Protein AF-A0A6L2QAL1-F1 (afdb_monomer_lite)

Organism: Coptotermes formosanus (NCBI:txid36987)

Foldseek 3Di:
DDDPVNVVVVVVVVCVVVVVVVCVVVVVVVVVVVVVVVVVVVVVVPDDDPQDADPQAAQDDDDPVPDDDDDDPDDDDDDPDDFDDDVNHTPNRHDPVNVVLQEAEQEQDAAADQFFLLVLLCLLPVVDDSVLLLVLLVVLVNQVVLVPDPVRRRFGDDDPTDDDDSSNSSSSSSSSRVSSVHNHYHYHCPPPVVVVVPDD

Secondary structure (DSSP, 8-state):
---HHHHHHHHHHHHHHHHHHTTHHHHHHHHHHHHHHHHHHHHHHH---SS---TTPBPP---GGG------S------SS---EETTEETTSB-HHHHHHHEEEE-SSPPPPSSBHHHHHHTT-TTS-HHHHHHHHHHTT-HHHHHTSTTGGG-BBSTTSBPPPHHHHHHHHHHHHHHHT-SEEEESSTTTTTTTTS--

Sequence (200 aa):
NMTVGDLVMVNGLLFQLSVPLGFLGSVYREVRQALIDMQTMFTLMTMDTKIKNTFDAVPLSITPQTTTIIFRNVKFEYVAEGEILVGDQNINKVDLESLRRAIAIVPQDSVLFHDTILYNLHYGNLLKSEEDVYAAARMAELHDSIQQWPQGYQTPVGERGLKLSGGEKQRVAIARAILKGSPILVFDEATSSLDSITEH

Structure (mmCIF, N/CA/C/O backbone):
data_AF-A0A6L2QAL1-F1
#
_entry.id   AF-A0A6L2QAL1-F1
#
loop_
_atom_site.group_PDB
_atom_site.id
_atom_site.type_symbol
_atom_site.label_atom_id
_atom_site.label_alt_id
_atom_site.label_comp_id
_atom_site.label_asym_id
_atom_site.label_entity_id
_atom_site.label_seq_id
_atom_site.pdbx_PDB_ins_code
_atom_site.Cartn_x
_atom_site.Cartn_y
_atom_site.Cartn_z
_atom_site.occupancy
_atom_site.B_iso_or_equiv
_atom_site.auth_seq_id
_atom_site.auth_comp_id
_atom_site.auth_asym_id
_atom_site.auth_atom_id
_atom_site.pdbx_PDB_model_num
ATOM 1 N N . ASN A 1 1 ? 13.409 77.481 14.333 1.00 62.84 1 ASN A N 1
ATOM 2 C CA . ASN A 1 1 ? 12.611 77.088 15.511 1.00 62.84 1 ASN A CA 1
ATOM 3 C C . ASN A 1 1 ? 11.818 75.846 15.181 1.00 62.84 1 ASN A C 1
ATOM 5 O O . ASN A 1 1 ? 10.915 75.941 14.364 1.00 62.84 1 ASN A O 1
ATOM 9 N N . MET A 1 2 ? 12.185 74.702 15.762 1.00 76.56 2 MET A N 1
ATOM 10 C CA . MET A 1 2 ? 11.331 73.511 15.745 1.00 76.56 2 MET A CA 1
ATOM 11 C C . MET A 1 2 ? 10.148 73.740 16.681 1.00 76.56 2 MET A C 1
ATOM 13 O O . MET A 1 2 ? 10.320 74.296 17.769 1.00 76.56 2 MET A O 1
ATOM 17 N N . THR A 1 3 ? 8.958 73.330 16.257 1.00 87.94 3 THR A N 1
ATOM 18 C CA . THR A 1 3 ? 7.778 73.332 17.117 1.00 87.94 3 THR A CA 1
ATOM 19 C C . THR A 1 3 ? 7.767 72.082 17.995 1.00 87.94 3 THR A C 1
ATOM 21 O O . THR A 1 3 ? 8.405 71.072 17.697 1.00 87.94 3 THR A O 1
ATOM 24 N N . VAL A 1 4 ? 7.008 72.125 19.090 1.00 81.44 4 VAL A N 1
ATOM 25 C CA . VAL A 1 4 ? 6.777 70.941 19.936 1.00 81.44 4 VAL A CA 1
ATOM 26 C C . VAL A 1 4 ? 6.122 69.809 19.123 1.00 81.44 4 VAL A C 1
ATOM 28 O O . VAL A 1 4 ? 6.415 68.640 19.360 1.00 81.44 4 VAL A O 1
ATOM 31 N N . GLY A 1 5 ? 5.311 70.149 18.112 1.00 85.75 5 GLY A N 1
ATOM 32 C CA . GLY A 1 5 ? 4.723 69.188 17.175 1.00 85.75 5 GLY A CA 1
ATOM 33 C C . GLY A 1 5 ? 5.760 68.465 16.311 1.00 85.75 5 GLY A C 1
ATOM 34 O O . GLY A 1 5 ? 5.659 67.252 16.142 1.00 85.75 5 GLY A O 1
ATOM 35 N N . ASP A 1 6 ? 6.801 69.166 15.849 1.00 86.50 6 ASP A N 1
ATOM 36 C CA . ASP A 1 6 ? 7.881 68.566 15.048 1.00 86.50 6 ASP A CA 1
ATOM 37 C C . ASP A 1 6 ? 8.687 67.544 15.862 1.00 86.50 6 ASP A C 1
ATOM 39 O O . ASP A 1 6 ? 9.042 66.481 15.358 1.00 86.50 6 ASP A O 1
ATOM 43 N N . LEU A 1 7 ? 8.937 67.825 17.147 1.00 85.31 7 LEU A N 1
ATOM 44 C CA . LEU A 1 7 ? 9.649 66.906 18.040 1.00 85.31 7 LEU A CA 1
ATOM 45 C C . LEU A 1 7 ? 8.839 65.626 18.307 1.00 85.31 7 LEU A C 1
ATOM 47 O O . LEU A 1 7 ? 9.384 64.522 18.267 1.00 85.31 7 LEU A O 1
ATOM 51 N N . VAL A 1 8 ? 7.531 65.768 18.550 1.00 85.25 8 VAL A N 1
ATOM 52 C CA . VAL A 1 8 ? 6.621 64.629 18.755 1.00 85.25 8 VAL A CA 1
ATOM 53 C C . VAL A 1 8 ? 6.504 63.792 17.479 1.00 85.25 8 VAL A C 1
ATOM 55 O O . VAL A 1 8 ? 6.550 62.564 17.556 1.00 85.25 8 VAL A O 1
ATOM 58 N N . MET A 1 9 ? 6.431 64.432 16.306 1.00 89.69 9 MET A N 1
ATOM 59 C CA . MET A 1 9 ? 6.407 63.745 15.012 1.00 89.69 9 MET A CA 1
ATOM 60 C C . MET A 1 9 ? 7.695 62.947 14.767 1.00 89.69 9 MET A C 1
ATOM 62 O O . MET A 1 9 ? 7.623 61.772 14.415 1.00 89.69 9 MET A O 1
ATOM 66 N N . VAL A 1 10 ? 8.871 63.544 14.995 1.00 88.44 10 VAL A N 1
ATOM 67 C CA . VAL A 1 10 ? 10.166 62.861 14.821 1.00 88.44 10 VAL A CA 1
ATOM 68 C C . VAL A 1 10 ? 10.294 61.666 15.765 1.00 88.44 10 VAL A C 1
ATOM 70 O O . VAL A 1 10 ? 10.702 60.591 15.333 1.00 88.44 10 VAL A O 1
ATOM 73 N N . ASN A 1 11 ? 9.897 61.811 17.032 1.00 84.81 11 ASN A N 1
ATOM 74 C CA . ASN A 1 11 ? 9.918 60.700 17.982 1.00 84.81 11 ASN A CA 1
ATOM 75 C C . ASN A 1 11 ? 8.957 59.573 17.556 1.00 84.81 11 ASN A C 1
ATOM 77 O O . ASN A 1 11 ? 9.326 58.402 17.576 1.00 84.81 11 ASN A O 1
ATOM 81 N N . GLY A 1 12 ? 7.753 59.922 17.090 1.00 86.50 12 GLY A N 1
ATOM 82 C CA . GLY A 1 12 ? 6.794 58.963 16.539 1.00 86.50 12 GLY A CA 1
ATOM 83 C C . GLY A 1 12 ? 7.341 58.193 15.331 1.00 86.50 12 GLY A C 1
ATOM 84 O O . GLY A 1 12 ? 7.220 56.970 15.282 1.00 86.50 12 GLY A O 1
ATOM 85 N N . LEU A 1 13 ? 8.008 58.883 14.398 1.00 88.62 13 LEU A N 1
ATOM 86 C CA . LEU A 1 13 ? 8.659 58.263 13.237 1.00 88.62 13 LEU A CA 1
ATOM 87 C C . LEU A 1 13 ? 9.816 57.339 13.649 1.00 88.62 13 LEU A C 1
ATOM 89 O O . LEU A 1 13 ? 9.955 56.248 13.099 1.00 88.62 13 LEU A O 1
ATOM 93 N N . LEU A 1 14 ? 10.614 57.724 14.650 1.00 87.00 14 LEU A N 1
ATOM 94 C CA . LEU A 1 14 ? 11.679 56.871 15.189 1.00 87.00 14 LEU A CA 1
ATOM 95 C C . LEU A 1 14 ? 11.123 55.598 15.841 1.00 87.00 14 LEU A C 1
ATOM 97 O O . LEU A 1 14 ? 11.700 54.524 15.664 1.00 87.00 14 LEU A O 1
ATOM 101 N N . PHE A 1 15 ? 9.986 55.673 16.538 1.00 85.31 15 PHE A N 1
ATOM 102 C CA . PHE A 1 15 ? 9.309 54.482 17.062 1.00 85.31 15 PHE A CA 1
ATOM 103 C C . PHE A 1 15 ? 8.756 53.595 15.944 1.00 85.31 15 PHE A C 1
ATOM 105 O O . PHE A 1 15 ? 8.976 52.386 15.958 1.00 85.31 15 PHE A O 1
ATOM 112 N N . GLN A 1 16 ? 8.107 54.180 14.935 1.00 85.88 16 GLN A N 1
ATOM 113 C CA . GLN A 1 16 ? 7.596 53.434 13.781 1.00 85.88 16 GLN A CA 1
ATOM 114 C C . GLN A 1 16 ? 8.705 52.711 13.001 1.00 85.88 16 GLN A C 1
ATOM 116 O O . GLN A 1 16 ? 8.471 51.618 12.493 1.00 85.88 16 GLN A O 1
ATOM 121 N N . LEU A 1 17 ? 9.914 53.278 12.944 1.00 83.00 17 LEU A N 1
ATOM 122 C CA . LEU A 1 17 ? 11.071 52.647 12.302 1.00 83.00 17 LEU A CA 1
ATOM 123 C C . LEU A 1 17 ? 11.781 51.619 13.196 1.00 83.00 17 LEU A C 1
ATOM 125 O O . LEU A 1 17 ? 12.266 50.609 12.692 1.00 83.00 17 LEU A O 1
ATOM 129 N N . SER A 1 18 ? 11.852 51.845 14.509 1.00 84.44 18 SER A N 1
ATOM 130 C CA . SER A 1 18 ? 12.594 50.970 15.434 1.00 84.44 18 SER A CA 1
ATOM 131 C C . SER A 1 18 ? 11.820 49.728 15.875 1.00 84.44 18 SER A C 1
ATOM 133 O O . SER A 1 18 ? 12.432 48.681 16.089 1.00 84.44 18 SER A O 1
ATOM 135 N N . VAL A 1 19 ? 10.487 49.796 15.958 1.00 82.62 19 VAL A N 1
ATOM 136 C CA . VAL A 1 19 ? 9.648 48.656 16.368 1.00 82.62 19 VAL A CA 1
ATOM 137 C C . VAL A 1 19 ? 9.789 47.452 15.417 1.00 82.62 19 VAL A C 1
ATOM 139 O O . VAL A 1 19 ? 10.035 46.353 15.914 1.00 82.62 19 VAL A O 1
ATOM 142 N N . PRO A 1 20 ? 9.732 47.600 14.075 1.00 78.81 20 PRO A N 1
ATOM 143 C CA . PRO A 1 20 ? 9.942 46.479 13.152 1.00 78.81 20 PRO A CA 1
ATOM 144 C C . PRO A 1 20 ? 11.366 45.906 13.202 1.00 78.81 20 PRO A C 1
ATOM 146 O O . PRO A 1 20 ? 11.557 44.700 13.044 1.00 78.81 20 PRO A O 1
ATOM 149 N N . LEU A 1 21 ? 12.372 46.751 13.460 1.00 81.81 21 LEU A N 1
ATOM 150 C CA . LEU A 1 21 ? 13.777 46.336 13.535 1.00 81.81 21 LEU A CA 1
ATOM 151 C C . LEU A 1 21 ? 14.051 45.399 14.720 1.00 81.81 21 LEU A C 1
ATOM 153 O O . LEU A 1 21 ? 14.931 44.543 14.624 1.00 81.81 21 LEU A O 1
ATOM 157 N N . GLY A 1 22 ? 13.264 45.492 15.797 1.00 79.00 22 GLY A N 1
ATOM 158 C CA . GLY A 1 22 ? 13.348 44.576 16.940 1.00 79.00 22 GLY A CA 1
ATOM 159 C C . GLY A 1 22 ? 13.075 43.106 16.585 1.00 79.00 22 GLY A C 1
ATOM 160 O O . GLY A 1 22 ? 13.569 42.210 17.266 1.00 79.00 22 GLY A O 1
ATOM 161 N N . PHE A 1 23 ? 12.358 42.847 15.486 1.00 84.12 23 PHE A N 1
ATOM 162 C CA . PHE A 1 23 ? 12.031 41.501 15.001 1.00 84.12 23 PHE A CA 1
ATOM 163 C C . PHE A 1 23 ? 12.964 41.014 13.884 1.00 84.12 23 PHE A C 1
ATOM 165 O O . PHE A 1 23 ? 12.829 39.891 13.399 1.00 84.12 23 PHE A O 1
ATOM 172 N N . LEU A 1 24 ? 13.949 41.817 13.470 1.00 87.69 24 LEU A N 1
ATOM 173 C CA . LEU A 1 24 ? 14.813 41.476 12.338 1.00 87.69 24 LEU A CA 1
ATOM 174 C C . LEU A 1 24 ? 15.615 40.186 12.582 1.00 87.69 24 LEU A C 1
ATOM 176 O O . LEU A 1 24 ? 15.832 39.406 11.658 1.00 87.69 24 LEU A O 1
ATOM 180 N N . GLY A 1 25 ? 16.000 39.916 13.834 1.00 86.31 25 GLY A N 1
ATOM 181 C CA . GLY A 1 25 ? 16.694 38.680 14.207 1.00 86.31 25 GLY A CA 1
ATOM 182 C C . GLY A 1 25 ? 15.835 37.420 14.042 1.00 86.31 25 GLY A C 1
ATOM 183 O O . GLY A 1 25 ? 16.336 36.396 13.572 1.00 86.31 25 GLY A O 1
ATOM 184 N N . SER A 1 26 ? 14.539 37.480 14.380 1.00 90.50 26 SER A N 1
ATOM 185 C CA . SER A 1 26 ? 13.621 36.356 14.153 1.00 90.50 26 SER A CA 1
ATOM 186 C C . SER A 1 26 ? 13.334 36.169 12.668 1.00 90.50 26 SER A C 1
ATOM 188 O O . SER A 1 26 ? 13.427 35.040 12.194 1.00 90.50 26 SER A O 1
ATOM 190 N N . VAL A 1 27 ? 13.104 37.265 11.932 1.00 89.62 27 VAL A N 1
ATOM 191 C CA . VAL A 1 27 ? 12.884 37.236 10.476 1.00 89.62 27 VAL A CA 1
ATOM 192 C C . VAL A 1 27 ? 14.093 36.646 9.749 1.00 89.62 27 VAL A C 1
ATOM 194 O O . VAL A 1 27 ? 13.934 35.776 8.900 1.00 89.62 27 VAL A O 1
ATOM 197 N N . TYR A 1 28 ? 15.318 37.041 10.111 1.00 92.06 28 TYR A N 1
ATOM 198 C CA . TYR A 1 28 ? 16.533 36.480 9.515 1.00 92.06 28 TYR A CA 1
ATOM 199 C C . TYR A 1 28 ? 16.631 34.963 9.718 1.00 92.06 28 TYR A C 1
ATOM 201 O O . TYR A 1 28 ? 16.911 34.223 8.774 1.00 92.06 28 TYR A O 1
ATOM 209 N N . ARG A 1 29 ? 16.391 3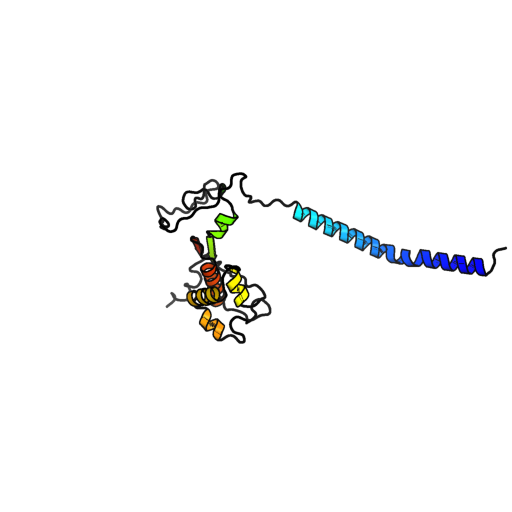4.486 10.946 1.00 92.38 29 ARG A N 1
ATOM 210 C CA . ARG A 1 29 ? 16.448 33.052 11.258 1.00 92.38 29 ARG A CA 1
ATOM 211 C C . ARG A 1 29 ? 15.365 32.270 10.519 1.00 92.38 29 ARG A C 1
ATOM 213 O O . ARG A 1 29 ? 15.655 31.188 10.023 1.00 92.38 29 ARG A O 1
ATOM 220 N N . GLU A 1 30 ? 14.157 32.815 10.440 1.00 94.44 30 GLU A N 1
ATOM 221 C CA . GLU A 1 30 ? 13.031 32.202 9.736 1.00 94.44 30 GLU A CA 1
ATOM 222 C C . GLU A 1 30 ? 13.294 32.103 8.230 1.00 94.44 30 GLU A C 1
ATOM 224 O O . GLU A 1 30 ? 13.192 31.018 7.664 1.00 94.44 30 GLU A O 1
ATOM 229 N N . VAL A 1 31 ? 13.753 33.187 7.596 1.00 94.25 31 VAL A N 1
ATOM 230 C CA . VAL A 1 31 ? 14.131 33.182 6.173 1.00 94.25 31 VAL A CA 1
ATOM 231 C C . VAL A 1 31 ? 15.274 32.202 5.914 1.00 94.25 31 VAL A C 1
ATOM 233 O O . VAL A 1 31 ? 15.224 31.430 4.959 1.00 94.25 31 VAL A O 1
ATOM 236 N N . ARG A 1 32 ? 16.297 32.181 6.778 1.00 95.81 32 ARG A N 1
ATOM 237 C CA . ARG A 1 32 ? 17.406 31.227 6.655 1.00 95.81 32 ARG A CA 1
ATOM 238 C C . ARG A 1 32 ? 16.922 29.779 6.753 1.00 95.81 32 ARG A C 1
ATOM 240 O O . ARG A 1 32 ? 17.379 28.956 5.966 1.00 95.81 32 ARG A O 1
ATOM 247 N N . GLN A 1 33 ? 16.021 29.469 7.686 1.00 94.88 33 GLN A N 1
ATOM 248 C CA . GLN A 1 33 ? 15.457 28.125 7.827 1.00 94.88 33 GLN A CA 1
ATOM 249 C C . GLN A 1 33 ? 14.618 27.745 6.603 1.00 94.88 33 GLN A C 1
ATOM 251 O O . GLN A 1 33 ? 14.842 26.685 6.030 1.00 94.88 33 GLN A O 1
ATOM 256 N N . ALA A 1 34 ? 13.752 28.644 6.130 1.00 94.75 34 ALA A N 1
ATOM 257 C CA . ALA A 1 34 ? 12.932 28.410 4.945 1.00 94.75 34 ALA A CA 1
ATOM 258 C C . ALA A 1 34 ? 13.783 28.102 3.700 1.00 94.75 34 ALA A C 1
ATOM 260 O O . ALA A 1 34 ? 13.441 27.221 2.914 1.00 94.75 34 ALA A O 1
ATOM 261 N N . LEU A 1 35 ? 14.923 28.784 3.535 1.00 95.25 35 LEU A N 1
ATOM 262 C CA . LEU A 1 35 ? 15.859 28.502 2.443 1.00 95.25 35 LEU A CA 1
ATOM 263 C C . LEU A 1 35 ? 16.539 27.129 2.584 1.00 95.25 35 LEU A C 1
ATOM 265 O O . LEU A 1 35 ? 16.724 26.442 1.582 1.00 95.25 35 LEU A O 1
ATOM 269 N N . ILE A 1 36 ? 16.887 26.705 3.803 1.00 93.62 36 ILE A N 1
ATOM 270 C CA . ILE A 1 36 ? 17.468 25.373 4.065 1.00 93.62 36 ILE A CA 1
ATOM 271 C C . ILE A 1 36 ? 16.442 24.268 3.784 1.00 93.62 36 ILE A C 1
ATOM 273 O O . ILE A 1 36 ? 16.755 23.277 3.117 1.00 93.62 36 ILE A O 1
ATOM 277 N N . ASP A 1 37 ? 15.210 24.450 4.248 1.00 94.62 37 ASP A N 1
ATOM 278 C CA . ASP A 1 37 ? 14.123 23.496 4.032 1.00 94.62 37 ASP A CA 1
ATOM 279 C C . ASP A 1 37 ? 13.812 23.376 2.533 1.00 94.62 37 ASP A C 1
ATOM 281 O O . ASP A 1 37 ? 13.713 22.273 1.993 1.00 94.62 37 ASP A O 1
ATOM 285 N N . MET A 1 38 ? 13.769 24.508 1.821 1.00 94.94 38 MET A N 1
ATOM 286 C CA . MET A 1 38 ? 13.579 24.545 0.371 1.00 94.94 38 MET A CA 1
ATOM 287 C C . MET A 1 38 ? 14.715 23.841 -0.380 1.00 94.94 38 MET A C 1
ATOM 289 O O . MET A 1 38 ? 14.456 23.071 -1.303 1.00 94.94 38 MET A O 1
ATOM 293 N N . GLN A 1 39 ? 15.971 24.050 0.023 1.00 91.81 39 GLN A N 1
ATOM 294 C CA . GLN A 1 39 ? 17.113 23.356 -0.577 1.00 91.81 39 GLN A CA 1
ATOM 295 C C . GLN A 1 39 ? 17.019 21.837 -0.379 1.00 91.81 39 GLN A C 1
ATOM 297 O O . GLN A 1 39 ? 17.356 21.066 -1.282 1.00 91.81 39 GLN A O 1
ATOM 302 N N . THR A 1 40 ? 16.528 21.397 0.779 1.00 92.75 40 THR A N 1
ATOM 303 C CA . THR A 1 40 ? 16.278 19.978 1.058 1.00 92.75 40 THR A CA 1
ATOM 304 C C . THR A 1 40 ? 15.201 19.427 0.123 1.00 92.75 40 THR A C 1
ATOM 306 O O . THR A 1 40 ? 15.414 18.396 -0.512 1.00 92.75 40 THR A O 1
ATOM 309 N N . MET A 1 41 ? 14.095 20.154 -0.059 1.00 91.81 41 MET A N 1
ATOM 310 C CA . MET A 1 41 ? 13.037 19.779 -1.005 1.00 91.81 41 MET A CA 1
ATOM 311 C C . MET A 1 41 ? 13.544 19.703 -2.450 1.00 91.81 41 MET A C 1
ATOM 313 O O . MET A 1 41 ? 13.277 18.716 -3.134 1.00 91.81 41 MET A O 1
ATOM 317 N N . PHE A 1 42 ? 14.335 20.680 -2.906 1.00 92.81 42 PHE A N 1
ATOM 318 C CA . PHE A 1 42 ? 14.942 20.634 -4.241 1.00 92.81 42 PHE A CA 1
ATOM 319 C C . PHE A 1 42 ? 15.882 19.442 -4.412 1.00 92.81 42 PHE A C 1
ATOM 321 O O . PHE A 1 42 ? 15.909 18.842 -5.480 1.00 92.81 42 PHE A O 1
ATOM 328 N N . THR A 1 43 ? 16.611 19.064 -3.362 1.00 90.94 43 THR A N 1
ATOM 329 C CA . THR A 1 43 ? 17.489 17.887 -3.392 1.00 90.94 43 THR A CA 1
ATOM 330 C C . THR A 1 43 ? 16.683 16.597 -3.552 1.00 90.94 43 THR A C 1
ATOM 332 O O . THR A 1 43 ? 17.060 15.731 -4.332 1.00 90.94 43 THR A O 1
ATOM 335 N N . LEU A 1 44 ? 15.543 16.474 -2.866 1.00 89.62 44 LEU A N 1
ATOM 336 C CA . LEU A 1 44 ? 14.650 15.321 -3.022 1.00 89.62 44 LEU A CA 1
ATOM 337 C C . LEU A 1 44 ? 14.011 15.266 -4.416 1.00 89.62 44 LEU A C 1
ATOM 339 O O . LEU A 1 44 ? 13.848 14.182 -4.966 1.00 89.62 44 LEU A O 1
ATOM 343 N N . MET A 1 45 ? 13.686 16.417 -5.011 1.00 86.88 45 MET A N 1
ATOM 344 C CA . MET A 1 45 ? 13.139 16.484 -6.372 1.00 86.88 45 MET A CA 1
ATOM 345 C C . MET A 1 45 ? 14.156 16.112 -7.459 1.00 86.88 45 MET A C 1
ATOM 347 O O . MET A 1 45 ? 13.750 15.674 -8.533 1.00 86.88 45 MET A O 1
ATOM 351 N N . THR A 1 46 ? 15.456 16.291 -7.209 1.00 88.56 46 THR A N 1
ATOM 352 C CA . THR A 1 46 ? 16.527 15.928 -8.153 1.00 88.56 46 THR A CA 1
ATOM 353 C C . THR A 1 46 ? 17.097 14.531 -7.916 1.00 88.56 46 THR A C 1
ATOM 355 O O . THR A 1 46 ? 17.948 14.084 -8.685 1.00 88.56 46 THR A O 1
ATOM 358 N N . MET A 1 47 ? 16.636 13.816 -6.883 1.00 85.75 47 MET A N 1
ATOM 359 C CA . MET A 1 47 ? 17.01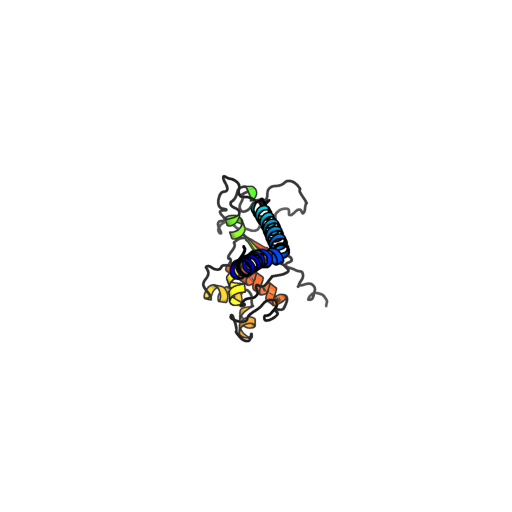8 12.424 -6.667 1.00 85.75 47 MET A CA 1
ATOM 360 C C . MET A 1 47 ? 16.431 11.530 -7.759 1.00 85.75 47 MET A C 1
ATOM 362 O O . MET A 1 47 ? 15.226 11.298 -7.835 1.00 85.75 47 MET A O 1
ATOM 366 N N . ASP A 1 48 ? 17.315 10.971 -8.578 1.00 79.69 48 ASP A N 1
ATOM 367 C CA . ASP A 1 48 ? 16.947 9.989 -9.584 1.00 79.69 48 ASP A CA 1
ATOM 368 C C . ASP A 1 48 ? 16.634 8.623 -8.959 1.00 79.69 48 ASP A C 1
ATOM 370 O O . ASP A 1 48 ? 17.382 8.097 -8.128 1.00 79.69 48 ASP A O 1
ATOM 374 N N . THR A 1 49 ? 15.551 7.988 -9.412 1.00 77.88 49 THR A N 1
ATOM 375 C CA . THR A 1 49 ? 15.261 6.601 -9.040 1.00 77.88 49 THR A CA 1
ATOM 376 C C . THR A 1 49 ? 16.278 5.664 -9.687 1.00 77.88 49 THR A C 1
ATOM 378 O O . THR A 1 49 ? 16.535 5.735 -10.889 1.00 77.88 49 THR A O 1
ATOM 381 N N . LYS A 1 50 ? 16.844 4.736 -8.904 1.00 78.75 50 LYS A N 1
ATOM 382 C CA . LYS A 1 50 ? 17.796 3.733 -9.419 1.00 78.75 50 LYS A CA 1
ATOM 383 C C . LYS A 1 50 ? 17.174 2.790 -10.456 1.00 78.75 50 LYS A C 1
ATOM 385 O O . LYS A 1 50 ? 17.879 2.303 -11.328 1.00 78.75 50 LYS A O 1
ATOM 390 N N . ILE A 1 51 ? 15.871 2.527 -10.348 1.00 80.69 51 ILE A N 1
ATOM 391 C CA . ILE A 1 51 ? 15.117 1.666 -11.265 1.00 80.69 51 ILE A CA 1
ATOM 392 C C . ILE A 1 51 ? 14.213 2.569 -12.104 1.00 80.69 51 ILE A C 1
ATOM 394 O O . ILE A 1 51 ? 13.423 3.339 -11.550 1.00 80.69 51 ILE A O 1
ATOM 398 N N . LYS A 1 52 ? 14.352 2.489 -13.428 1.00 81.62 52 LYS A N 1
ATOM 399 C CA . LYS A 1 52 ? 13.595 3.266 -14.416 1.00 81.62 52 LYS A CA 1
ATOM 400 C C . LYS A 1 52 ? 13.146 2.341 -15.542 1.00 81.62 52 LYS A C 1
ATOM 402 O O . LYS A 1 52 ? 13.833 1.367 -15.843 1.00 81.62 52 LYS A O 1
ATOM 407 N N . ASN A 1 53 ? 12.020 2.667 -16.168 1.00 82.75 53 ASN A N 1
ATOM 408 C CA . ASN A 1 53 ? 11.632 2.028 -17.420 1.00 82.75 53 ASN A CA 1
ATOM 409 C C . ASN A 1 53 ? 12.660 2.350 -18.509 1.00 82.75 53 ASN A C 1
ATOM 411 O O . ASN A 1 53 ? 13.202 3.457 -18.561 1.00 82.75 53 ASN A O 1
ATOM 415 N N . THR A 1 54 ? 12.900 1.391 -19.394 1.00 82.75 54 THR A N 1
ATOM 416 C CA . THR A 1 54 ? 13.601 1.648 -20.653 1.00 82.75 54 THR A CA 1
ATOM 417 C C . THR A 1 54 ? 12.674 2.395 -21.6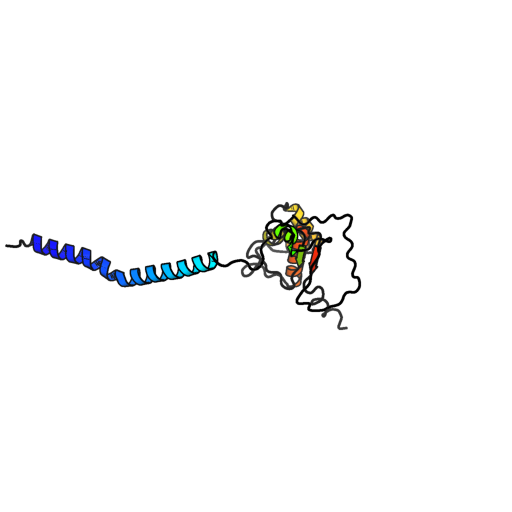20 1.00 82.75 54 THR A C 1
ATOM 419 O O . THR A 1 54 ? 11.453 2.346 -21.478 1.00 82.75 54 THR A O 1
ATOM 422 N N . PHE A 1 55 ? 13.238 3.132 -22.584 1.00 74.88 55 PHE A N 1
ATOM 423 C CA . PHE A 1 55 ? 12.454 3.951 -23.525 1.00 74.88 55 PHE A CA 1
ATOM 424 C C . PHE A 1 55 ? 11.455 3.117 -24.350 1.00 74.88 55 PHE A C 1
ATOM 426 O O . PHE A 1 55 ? 10.341 3.566 -24.594 1.00 74.88 55 PHE A O 1
ATOM 433 N N . ASP A 1 56 ? 11.827 1.877 -24.680 1.00 83.62 56 ASP A N 1
ATOM 434 C CA . ASP A 1 56 ? 11.015 0.926 -25.449 1.00 83.62 56 ASP A CA 1
ATOM 435 C C . ASP A 1 56 ? 10.338 -0.135 -24.559 1.00 83.62 56 ASP A C 1
ATOM 437 O O . ASP A 1 56 ? 10.100 -1.263 -24.996 1.00 83.62 56 ASP A O 1
ATOM 441 N N . ALA A 1 57 ? 10.075 0.183 -23.286 1.00 84.00 57 ALA A N 1
ATOM 442 C CA . ALA A 1 57 ? 9.485 -0.766 -22.348 1.00 84.00 57 ALA A CA 1
ATOM 443 C C . ALA A 1 57 ? 8.092 -1.226 -22.814 1.00 84.00 57 ALA A C 1
ATOM 445 O O . ALA A 1 57 ? 7.164 -0.428 -22.952 1.00 84.00 57 ALA A O 1
ATOM 446 N N . VAL A 1 58 ? 7.939 -2.534 -23.027 1.00 87.31 58 VAL A N 1
ATOM 447 C CA . VAL A 1 58 ? 6.674 -3.135 -23.474 1.00 87.31 58 VAL A CA 1
ATOM 448 C C . VAL A 1 58 ? 5.873 -3.621 -22.260 1.00 87.31 58 VAL A C 1
ATOM 450 O O . VAL A 1 58 ? 6.468 -4.153 -21.320 1.00 87.31 58 VAL A O 1
ATOM 453 N N . PRO A 1 59 ? 4.534 -3.478 -22.234 1.00 87.75 59 PRO A N 1
ATOM 454 C CA . PRO A 1 59 ? 3.721 -4.051 -21.167 1.00 87.75 59 PRO A CA 1
ATOM 455 C C . PRO A 1 59 ? 3.904 -5.568 -21.058 1.00 87.75 59 PRO A C 1
ATOM 457 O O . PRO A 1 59 ? 3.785 -6.297 -22.046 1.00 87.75 59 PRO A O 1
ATOM 460 N N . LEU A 1 60 ? 4.142 -6.045 -19.839 1.00 84.69 60 LEU A N 1
ATOM 461 C CA . LEU A 1 60 ? 4.269 -7.460 -19.533 1.00 84.69 60 LEU A CA 1
ATOM 462 C C . LEU A 1 60 ? 2.963 -8.184 -19.863 1.00 84.69 60 LEU A C 1
ATOM 464 O O . LEU A 1 60 ? 1.912 -7.913 -19.279 1.00 84.69 60 LEU A O 1
ATOM 468 N N . SER A 1 61 ? 3.048 -9.138 -20.784 1.00 81.25 61 SER A N 1
ATOM 469 C CA . SER A 1 61 ? 1.906 -9.950 -21.201 1.00 81.25 61 SER A CA 1
ATOM 470 C C . SER A 1 61 ? 2.023 -11.350 -20.607 1.00 81.25 61 SER A C 1
ATOM 472 O O . SER A 1 61 ? 2.902 -12.111 -21.001 1.00 81.25 61 SER A O 1
ATOM 474 N N . ILE A 1 62 ? 1.147 -11.693 -19.658 1.00 74.56 62 ILE A N 1
ATOM 475 C CA . ILE A 1 62 ? 1.046 -13.044 -19.083 1.00 74.56 62 ILE A CA 1
ATOM 476 C C . ILE A 1 62 ? -0.319 -13.610 -19.447 1.00 74.56 62 ILE A C 1
ATOM 478 O O . ILE A 1 62 ? -1.350 -13.012 -19.136 1.00 74.56 62 ILE A O 1
ATOM 482 N N . THR A 1 63 ? -0.335 -14.770 -20.098 1.00 66.81 63 THR A N 1
ATOM 483 C CA . THR A 1 63 ? -1.574 -15.457 -20.460 1.00 66.81 63 THR A CA 1
ATOM 484 C C . THR A 1 63 ? -1.821 -16.634 -19.504 1.00 66.81 63 THR A C 1
ATOM 486 O O . THR A 1 63 ? -0.933 -17.475 -19.354 1.00 66.81 63 THR A O 1
ATOM 489 N N . PRO A 1 64 ? -3.012 -16.760 -18.881 1.00 59.81 64 PRO A N 1
ATOM 490 C CA . PRO A 1 64 ? -3.307 -17.842 -17.932 1.00 59.81 64 PRO A CA 1
ATOM 491 C C . PRO A 1 64 ? -3.211 -19.256 -18.525 1.00 59.81 64 PRO A C 1
ATOM 493 O O . PRO A 1 64 ? -3.057 -20.222 -17.786 1.00 59.81 64 PRO A O 1
ATOM 496 N N . GLN A 1 65 ? -3.302 -19.402 -19.855 1.00 56.75 65 GLN A N 1
ATOM 497 C CA . GLN A 1 65 ? -3.314 -20.713 -20.515 1.00 56.75 65 GLN A CA 1
ATOM 498 C C . GLN A 1 65 ? -1.940 -21.408 -20.575 1.00 56.75 65 GLN A C 1
ATOM 500 O O . GLN A 1 65 ? -1.882 -22.584 -20.922 1.00 56.75 65 GLN A O 1
ATOM 505 N N . THR A 1 66 ? -0.844 -20.726 -20.224 1.00 50.34 66 THR A N 1
ATOM 506 C CA . THR A 1 66 ? 0.523 -21.286 -20.270 1.00 50.34 66 THR A CA 1
ATOM 507 C C . THR A 1 66 ? 1.259 -21.236 -18.929 1.00 50.34 66 THR A C 1
ATOM 509 O O . THR A 1 66 ? 2.425 -21.622 -18.849 1.00 50.34 66 THR A O 1
ATOM 512 N N . THR A 1 67 ? 0.610 -20.793 -17.847 1.00 50.97 67 THR A N 1
ATOM 513 C CA . THR A 1 67 ? 1.277 -20.585 -16.553 1.00 50.97 67 THR A CA 1
ATOM 514 C C . THR A 1 67 ? 1.423 -21.903 -15.785 1.00 50.97 67 THR A C 1
ATOM 516 O O . THR A 1 67 ? 0.606 -22.248 -14.940 1.00 50.97 67 THR A O 1
ATOM 519 N N . THR A 1 68 ? 2.475 -22.667 -16.087 1.00 53.09 68 THR A N 1
ATOM 520 C CA . THR A 1 68 ? 2.901 -23.807 -15.259 1.00 53.09 68 THR A CA 1
ATOM 521 C C . THR A 1 68 ? 4.118 -23.387 -14.440 1.00 53.09 68 THR A C 1
ATOM 523 O O . THR A 1 68 ? 5.137 -23.002 -15.008 1.00 53.09 68 THR A O 1
ATOM 526 N N . ILE A 1 69 ? 4.040 -23.473 -13.110 1.00 52.16 69 ILE A N 1
ATOM 527 C CA . ILE A 1 69 ? 5.214 -23.298 -12.245 1.00 52.16 69 ILE A CA 1
ATOM 528 C C . ILE A 1 69 ? 6.001 -24.611 -12.289 1.00 52.16 69 ILE A C 1
ATOM 530 O O . ILE A 1 69 ? 5.565 -25.617 -11.735 1.00 52.16 69 ILE A O 1
ATOM 534 N N . ILE A 1 70 ? 7.141 -24.625 -12.985 1.00 56.78 70 ILE A N 1
ATOM 535 C CA . ILE A 1 70 ? 8.021 -25.796 -13.062 1.00 56.78 70 ILE A CA 1
ATOM 536 C C . ILE A 1 70 ? 9.385 -25.428 -12.486 1.00 56.78 70 ILE A C 1
ATOM 538 O O . ILE A 1 70 ? 10.137 -24.658 -13.078 1.00 56.78 70 ILE A O 1
ATOM 542 N N . PHE A 1 71 ? 9.740 -26.043 -11.363 1.00 56.97 71 PHE A N 1
ATOM 543 C CA . PHE A 1 71 ? 11.086 -25.971 -10.811 1.00 56.97 71 PHE A CA 1
ATOM 544 C C . PHE A 1 71 ? 11.973 -27.008 -11.514 1.00 56.97 71 PHE A C 1
ATOM 546 O O . PHE A 1 71 ? 11.899 -28.200 -11.223 1.00 56.97 71 PHE A O 1
ATOM 553 N N . ARG A 1 72 ? 12.804 -26.579 -12.473 1.00 45.34 72 ARG A N 1
ATOM 554 C CA . ARG A 1 72 ? 13.841 -27.426 -13.094 1.00 45.34 72 ARG A CA 1
ATOM 555 C C . ARG A 1 72 ? 15.212 -26.953 -12.642 1.00 45.34 72 ARG A C 1
ATOM 557 O O . ARG A 1 72 ? 15.551 -25.798 -12.861 1.00 45.34 72 ARG A O 1
ATOM 564 N N . ASN A 1 73 ? 16.003 -27.858 -12.067 1.00 42.12 73 ASN A N 1
ATOM 565 C CA . ASN A 1 73 ? 17.395 -27.613 -11.675 1.00 42.12 73 ASN A CA 1
ATOM 566 C C . ASN A 1 73 ? 17.580 -26.334 -10.842 1.00 42.12 73 ASN A C 1
ATOM 568 O O . ASN A 1 73 ? 18.453 -25.523 -11.145 1.00 42.12 73 ASN A O 1
ATOM 572 N N . VAL A 1 74 ? 16.760 -26.156 -9.800 1.00 55.31 74 VAL A N 1
ATOM 573 C CA . VAL A 1 74 ? 16.898 -25.027 -8.873 1.00 55.31 74 VAL A CA 1
ATOM 574 C C . VAL A 1 74 ? 18.271 -25.109 -8.215 1.00 55.31 74 VAL A C 1
ATOM 576 O O . VAL A 1 74 ? 18.558 -26.025 -7.446 1.00 55.31 74 VAL A O 1
ATOM 579 N N . LYS A 1 75 ? 19.130 -24.157 -8.569 1.00 53.06 75 LYS A N 1
ATOM 580 C CA . LYS A 1 75 ? 20.439 -23.939 -7.968 1.00 53.06 75 LYS A CA 1
ATOM 581 C C . LYS A 1 75 ? 20.414 -22.557 -7.339 1.00 53.06 75 LYS A C 1
ATOM 583 O O . LYS A 1 75 ? 19.986 -21.601 -7.977 1.00 53.06 75 LYS A O 1
ATOM 588 N N . PHE A 1 76 ? 20.856 -22.470 -6.094 1.00 47.78 76 PHE A N 1
ATOM 589 C CA . PHE A 1 76 ? 21.009 -21.199 -5.403 1.00 47.78 76 PHE A CA 1
ATOM 590 C C . PHE A 1 76 ? 22.440 -20.719 -5.617 1.00 47.78 76 PHE A C 1
ATOM 592 O O . PHE A 1 76 ? 23.382 -21.328 -5.115 1.00 47.78 76 PHE A O 1
ATOM 599 N N . GLU A 1 77 ? 22.598 -19.654 -6.394 1.00 55.69 77 GLU A N 1
ATOM 600 C CA . GLU A 1 77 ? 23.879 -19.001 -6.634 1.00 55.69 77 GLU A CA 1
ATOM 601 C C . GLU A 1 77 ? 23.658 -17.487 -6.659 1.00 55.69 77 GLU A C 1
ATOM 603 O O . GLU A 1 77 ? 22.705 -16.996 -7.263 1.00 55.69 77 GLU A O 1
ATOM 608 N N . TYR A 1 78 ? 24.525 -16.743 -5.977 1.00 50.50 78 TYR A N 1
ATOM 609 C CA . TYR A 1 78 ? 24.512 -15.284 -6.011 1.00 50.50 78 TYR A CA 1
ATOM 610 C C . TYR A 1 78 ? 25.292 -14.822 -7.239 1.00 50.50 78 TYR A C 1
ATOM 612 O O . TYR A 1 78 ? 26.499 -14.594 -7.170 1.00 50.50 78 TYR A O 1
ATOM 620 N N . VAL A 1 79 ? 24.611 -14.721 -8.377 1.00 56.50 79 VAL A N 1
ATOM 621 C CA . VAL A 1 79 ? 25.222 -14.235 -9.618 1.00 56.50 79 VAL A CA 1
ATOM 622 C C . VAL A 1 79 ? 25.094 -12.711 -9.673 1.00 56.50 79 VAL A C 1
ATOM 624 O O . VAL A 1 79 ? 23.992 -12.174 -9.587 1.00 56.50 79 VAL A O 1
ATOM 627 N N . ALA A 1 80 ? 26.222 -12.004 -9.796 1.00 59.88 80 ALA A N 1
ATOM 628 C CA . ALA A 1 80 ? 26.243 -10.543 -9.955 1.00 59.88 80 ALA A CA 1
ATOM 629 C C . ALA A 1 80 ? 25.699 -10.091 -11.325 1.00 59.88 80 ALA A C 1
ATOM 631 O O . ALA A 1 80 ? 25.272 -8.949 -11.484 1.00 59.88 80 ALA A O 1
ATOM 632 N N . GLU A 1 81 ? 25.703 -11.003 -12.298 1.00 67.94 81 GLU A N 1
ATOM 633 C CA . GLU A 1 81 ? 25.233 -10.811 -13.664 1.00 67.94 81 GLU A CA 1
ATOM 634 C C . GLU A 1 81 ? 24.247 -11.926 -14.017 1.00 67.94 81 GLU A C 1
ATOM 636 O O . GLU A 1 81 ? 24.465 -13.094 -13.696 1.00 67.94 81 GLU A O 1
ATOM 641 N N . GLY A 1 82 ? 23.147 -11.573 -14.672 1.00 71.56 82 GLY A N 1
ATOM 642 C CA . GLY A 1 82 ? 22.109 -12.522 -15.047 1.00 71.56 82 GLY A CA 1
ATOM 643 C C . GLY A 1 82 ? 20.843 -11.814 -15.504 1.00 71.56 82 GLY A C 1
ATOM 644 O O . GLY A 1 82 ? 20.646 -10.624 -15.251 1.00 71.56 82 GLY A O 1
ATOM 645 N 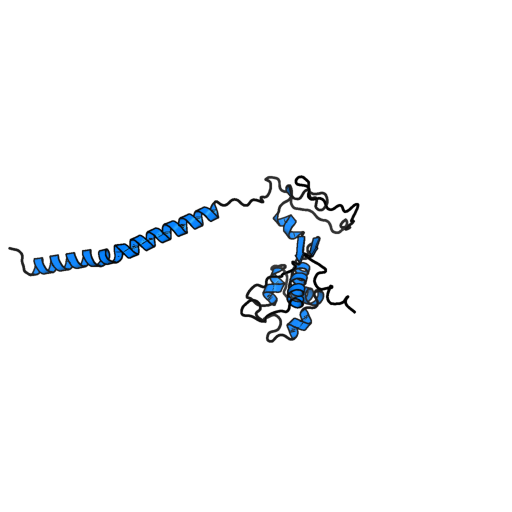N . GLU A 1 83 ? 19.977 -12.552 -16.188 1.00 77.25 83 GLU A N 1
ATOM 646 C CA . GLU A 1 83 ? 18.680 -12.050 -16.626 1.00 77.25 83 GLU A CA 1
ATOM 647 C C . GLU A 1 83 ? 17.564 -12.784 -15.885 1.00 77.25 83 GLU A C 1
ATOM 649 O O . GLU A 1 83 ? 17.570 -14.010 -15.781 1.00 77.25 83 GLU A O 1
ATOM 654 N N . ILE A 1 84 ? 16.593 -12.025 -15.379 1.00 80.94 84 ILE A N 1
ATOM 655 C CA . ILE A 1 84 ? 15.365 -12.572 -14.803 1.00 80.94 84 ILE A CA 1
ATOM 656 C C . ILE A 1 84 ? 14.278 -12.465 -15.871 1.00 80.94 84 ILE A C 1
ATOM 658 O O . ILE A 1 84 ? 14.023 -11.384 -16.410 1.00 80.94 84 ILE A O 1
ATOM 662 N N . LEU A 1 85 ? 13.645 -13.597 -16.169 1.00 82.19 85 LEU A N 1
ATOM 663 C CA . LEU A 1 85 ? 12.579 -13.714 -17.156 1.00 82.19 85 LEU A CA 1
ATOM 664 C C . LEU A 1 85 ? 11.248 -13.984 -16.448 1.00 82.19 85 LEU A C 1
ATOM 666 O O . LEU A 1 85 ? 11.168 -14.845 -15.572 1.00 82.19 85 LEU A O 1
ATOM 670 N N . VAL A 1 86 ? 10.192 -13.287 -16.860 1.00 81.81 86 VAL A N 1
ATOM 671 C CA . VAL A 1 86 ? 8.806 -13.562 -16.464 1.00 81.81 86 VAL A CA 1
ATOM 672 C C . VAL A 1 86 ? 8.007 -13.847 -17.729 1.00 81.81 86 VAL A C 1
ATOM 674 O O . VAL A 1 86 ? 7.842 -12.962 -18.561 1.00 81.81 86 VAL A O 1
ATOM 677 N N . GLY A 1 87 ? 7.539 -15.088 -17.904 1.00 79.00 87 GLY A N 1
ATOM 678 C CA . GLY A 1 87 ? 6.861 -15.500 -19.142 1.00 79.00 87 GLY A CA 1
ATOM 679 C C . GLY A 1 87 ? 7.719 -15.238 -20.385 1.00 79.00 87 GLY A C 1
ATOM 680 O O . GLY A 1 87 ? 7.263 -14.565 -21.306 1.00 79.00 87 GLY A O 1
ATOM 681 N N . ASP A 1 88 ? 8.984 -15.673 -20.337 1.00 83.19 88 ASP A N 1
ATOM 682 C CA . ASP A 1 88 ? 10.023 -15.478 -21.364 1.00 83.19 88 ASP A CA 1
ATOM 683 C C . ASP A 1 88 ? 10.370 -14.012 -21.701 1.00 83.19 88 ASP A C 1
ATOM 685 O O . ASP A 1 88 ? 11.140 -13.743 -22.622 1.00 83.19 88 ASP A O 1
ATOM 689 N N . GLN A 1 89 ? 9.862 -13.047 -20.929 1.00 84.62 89 GLN A N 1
ATOM 690 C CA . GLN A 1 89 ? 10.156 -11.622 -21.089 1.00 84.62 89 GLN A CA 1
ATOM 691 C C . GLN A 1 89 ? 11.139 -11.154 -20.014 1.00 84.62 89 GLN A C 1
ATOM 693 O O . GLN A 1 89 ? 10.914 -11.349 -18.820 1.00 84.62 89 GLN A O 1
ATOM 698 N N . ASN A 1 90 ? 12.231 -10.509 -20.427 1.00 84.44 90 ASN A N 1
ATOM 699 C CA . ASN A 1 90 ? 13.233 -9.962 -19.510 1.00 84.44 90 ASN A CA 1
ATOM 700 C C . ASN A 1 90 ? 12.672 -8.761 -18.737 1.00 84.44 90 ASN A C 1
ATOM 702 O O . ASN A 1 90 ? 12.233 -7.782 -19.345 1.00 84.44 90 ASN A O 1
ATOM 706 N N . ILE A 1 91 ? 12.742 -8.814 -17.402 1.00 84.88 91 ILE A N 1
ATOM 707 C CA . ILE A 1 91 ? 12.162 -7.788 -16.522 1.00 84.88 91 ILE A CA 1
ATOM 708 C C . ILE A 1 91 ? 12.762 -6.387 -16.720 1.00 84.88 91 ILE A C 1
ATOM 710 O O . ILE A 1 91 ? 12.103 -5.397 -16.424 1.00 84.88 91 ILE A O 1
ATOM 714 N N . ASN A 1 92 ? 13.985 -6.284 -17.249 1.00 84.12 92 ASN A N 1
ATOM 715 C CA . ASN A 1 92 ? 14.646 -5.005 -17.528 1.00 84.12 92 ASN A CA 1
ATOM 716 C C . ASN A 1 92 ? 14.129 -4.333 -18.817 1.00 84.12 92 ASN A C 1
ATOM 718 O O . ASN A 1 92 ? 14.454 -3.177 -19.089 1.00 84.12 92 ASN A O 1
ATOM 722 N N . LYS A 1 93 ? 13.352 -5.055 -19.635 1.00 86.50 93 LYS A N 1
ATOM 723 C CA . LYS A 1 93 ? 12.806 -4.589 -20.924 1.00 86.50 93 LYS A CA 1
ATOM 724 C C . LYS A 1 93 ? 11.286 -4.406 -20.912 1.00 86.50 93 LYS A C 1
ATOM 726 O O . LYS A 1 93 ? 10.721 -3.995 -21.921 1.00 86.50 93 LYS A O 1
ATOM 731 N N . VAL A 1 94 ? 10.625 -4.723 -19.801 1.00 88.88 94 VAL A N 1
ATOM 732 C CA . VAL A 1 94 ? 9.173 -4.562 -19.654 1.00 88.88 94 VAL A CA 1
ATOM 733 C C . VAL A 1 94 ? 8.839 -3.336 -18.820 1.00 88.88 94 VAL A C 1
ATOM 735 O O . VAL A 1 94 ? 9.652 -2.861 -18.027 1.00 88.88 94 VAL A O 1
ATOM 738 N N . ASP A 1 95 ? 7.621 -2.835 -18.988 1.00 91.25 95 ASP A N 1
ATOM 739 C CA . ASP A 1 95 ? 7.107 -1.742 -18.174 1.00 91.25 95 ASP A CA 1
ATOM 740 C C . ASP A 1 95 ? 6.964 -2.165 -16.700 1.00 91.25 95 ASP A C 1
ATOM 742 O O . ASP A 1 95 ? 6.309 -3.158 -16.364 1.00 91.25 95 ASP A O 1
ATOM 746 N N . LEU A 1 96 ? 7.557 -1.381 -15.802 1.00 87.81 96 LEU A N 1
ATOM 747 C CA . LEU A 1 96 ? 7.622 -1.669 -14.374 1.00 87.81 96 LEU A CA 1
ATOM 748 C C . LEU A 1 96 ? 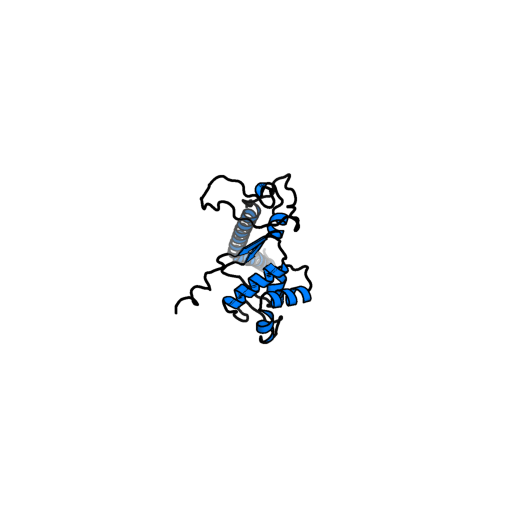6.243 -1.697 -13.706 1.00 87.81 96 LEU A C 1
ATOM 750 O O . LEU A 1 96 ? 6.046 -2.440 -12.742 1.00 87.81 96 LEU A O 1
ATOM 754 N N . GLU A 1 97 ? 5.283 -0.906 -14.190 1.00 90.75 97 GLU A N 1
ATOM 755 C CA . GLU A 1 97 ? 3.925 -0.914 -13.651 1.00 90.75 97 GLU A CA 1
ATOM 756 C C . GLU A 1 97 ? 3.220 -2.234 -13.980 1.00 90.75 97 GLU A C 1
ATOM 758 O O . GLU A 1 97 ? 2.677 -2.888 -13.085 1.00 90.75 97 GLU A O 1
ATOM 763 N N . SER A 1 98 ? 3.295 -2.672 -15.238 1.00 90.31 98 SER A N 1
ATOM 764 C CA . SER A 1 98 ? 2.748 -3.954 -15.688 1.00 90.31 98 SER A CA 1
ATOM 765 C C . SER A 1 98 ? 3.384 -5.146 -14.959 1.00 90.31 98 SER A C 1
ATOM 767 O O . SER A 1 98 ? 2.668 -6.042 -14.504 1.00 90.31 98 SER A O 1
ATOM 769 N N . LEU A 1 99 ? 4.703 -5.109 -14.733 1.00 89.19 99 LEU A N 1
ATOM 770 C CA . LEU A 1 99 ? 5.425 -6.115 -13.956 1.00 89.19 99 LEU A CA 1
ATOM 771 C C . LEU A 1 99 ? 4.946 -6.162 -12.500 1.00 89.19 99 LEU A C 1
ATOM 773 O O . LEU A 1 99 ? 4.615 -7.227 -11.983 1.00 89.19 99 LEU A O 1
ATOM 777 N N . ARG A 1 100 ? 4.846 -5.009 -11.830 1.00 91.12 100 ARG A N 1
ATOM 778 C CA . ARG A 1 100 ? 4.359 -4.939 -10.442 1.00 91.12 100 ARG A CA 1
ATOM 779 C C . ARG A 1 100 ? 2.896 -5.335 -10.315 1.00 91.12 100 ARG A C 1
ATOM 781 O O . ARG A 1 100 ? 2.498 -5.852 -9.274 1.00 91.12 100 ARG A O 1
ATOM 788 N N . ARG A 1 101 ? 2.077 -5.100 -11.339 1.00 90.06 101 ARG A N 1
ATOM 789 C CA . ARG A 1 101 ? 0.676 -5.540 -11.373 1.00 90.06 101 ARG A CA 1
ATOM 790 C C . ARG A 1 101 ? 0.570 -7.061 -11.473 1.00 90.06 101 ARG A C 1
ATOM 792 O O . ARG A 1 101 ? -0.305 -7.652 -10.843 1.00 90.06 101 ARG A O 1
ATOM 799 N N . ALA A 1 102 ? 1.495 -7.688 -12.195 1.00 89.12 102 ALA A N 1
ATOM 800 C CA . ALA A 1 102 ? 1.568 -9.134 -12.353 1.00 89.12 102 ALA A CA 1
ATOM 801 C C . ALA A 1 102 ? 2.031 -9.901 -11.099 1.00 89.12 102 ALA A C 1
ATOM 803 O O . ALA A 1 102 ? 1.853 -11.116 -11.049 1.00 89.12 102 ALA A O 1
ATOM 804 N N . ILE A 1 103 ? 2.595 -9.220 -10.094 1.00 90.25 103 ILE A N 1
ATOM 805 C CA . ILE A 1 103 ? 3.179 -9.849 -8.900 1.00 90.25 103 ILE A CA 1
ATOM 806 C C . ILE A 1 103 ? 2.464 -9.373 -7.632 1.00 90.25 103 ILE A C 1
ATOM 808 O O . ILE A 1 103 ? 2.495 -8.188 -7.308 1.00 90.25 103 ILE A O 1
ATOM 812 N N . ALA A 1 104 ? 1.873 -10.283 -6.865 1.00 92.31 104 ALA A N 1
ATOM 813 C CA . ALA A 1 104 ? 1.413 -10.040 -5.500 1.00 92.31 104 ALA A CA 1
ATOM 814 C C . ALA A 1 104 ? 2.447 -10.567 -4.498 1.00 92.31 104 ALA A C 1
ATOM 816 O O . ALA A 1 104 ? 3.031 -11.626 -4.709 1.00 92.31 104 ALA A O 1
ATOM 817 N N . ILE A 1 105 ? 2.670 -9.828 -3.410 1.00 90.88 105 ILE A N 1
ATOM 818 C CA . ILE A 1 105 ? 3.636 -10.181 -2.363 1.00 90.88 105 ILE A CA 1
ATOM 819 C C . ILE A 1 105 ? 2.890 -10.262 -1.033 1.00 90.88 105 ILE A C 1
ATOM 821 O O . ILE A 1 105 ? 2.133 -9.350 -0.691 1.00 90.88 105 ILE A O 1
ATOM 825 N N . VAL A 1 106 ? 3.130 -11.336 -0.289 1.00 91.12 106 VAL A N 1
ATOM 826 C CA . VAL A 1 106 ? 2.713 -11.522 1.101 1.00 91.12 106 VAL A CA 1
ATOM 827 C C . VAL A 1 106 ? 3.983 -11.453 1.954 1.00 91.12 106 VAL A C 1
ATOM 829 O O . VAL A 1 106 ? 4.719 -12.437 1.992 1.00 91.12 106 VAL A O 1
ATOM 832 N N . PRO A 1 107 ? 4.296 -10.293 2.562 1.00 88.69 107 PRO A N 1
ATOM 833 C CA . PRO A 1 107 ? 5.498 -10.138 3.377 1.00 88.69 107 PRO A CA 1
ATOM 834 C C . PRO A 1 107 ? 5.355 -10.862 4.723 1.00 88.69 107 PRO A C 1
ATOM 836 O O . PRO A 1 107 ? 4.232 -11.030 5.207 1.00 88.69 107 PRO A O 1
ATOM 839 N N . GLN A 1 108 ? 6.486 -11.188 5.353 1.00 81.88 108 GLN A N 1
ATOM 840 C CA . GLN A 1 108 ? 6.545 -11.713 6.722 1.00 81.88 108 GLN A CA 1
ATOM 841 C C . GLN A 1 108 ? 5.844 -10.763 7.709 1.00 81.88 108 GLN A C 1
ATOM 843 O O . GLN A 1 108 ? 4.930 -11.161 8.430 1.00 81.88 108 GLN A O 1
ATOM 848 N N . ASP A 1 109 ? 6.210 -9.478 7.670 1.00 83.69 109 ASP A N 1
ATOM 849 C CA . ASP A 1 109 ? 5.602 -8.428 8.484 1.00 83.69 109 ASP A CA 1
ATOM 850 C C . ASP A 1 109 ? 4.699 -7.524 7.641 1.00 83.69 109 ASP A C 1
ATOM 852 O O . ASP A 1 109 ? 5.144 -6.628 6.918 1.00 83.69 109 ASP A O 1
ATOM 856 N N . SER A 1 110 ? 3.384 -7.733 7.751 1.00 85.25 110 SER A N 1
ATOM 857 C CA . SER A 1 110 ? 2.415 -6.859 7.090 1.00 85.25 110 SER A CA 1
ATOM 858 C C . SER A 1 110 ? 2.182 -5.574 7.879 1.00 85.25 110 SER A C 1
ATOM 860 O O . SER A 1 110 ? 1.749 -5.590 9.036 1.00 85.25 110 SER A O 1
ATOM 862 N N . VAL A 1 111 ? 2.407 -4.440 7.216 1.00 89.88 111 VAL A N 1
ATOM 863 C CA . VAL A 1 111 ? 2.076 -3.116 7.746 1.00 89.88 111 VAL A CA 1
ATOM 864 C C . VAL A 1 111 ? 0.592 -2.823 7.521 1.00 89.88 111 VAL A C 1
ATOM 866 O O . VAL A 1 111 ? 0.045 -3.034 6.433 1.00 89.88 111 VAL A O 1
ATOM 869 N N . LEU A 1 112 ? -0.062 -2.306 8.559 1.00 94.19 112 LEU A N 1
ATOM 870 C CA . LEU A 1 112 ? -1.431 -1.805 8.490 1.00 94.19 112 LEU A CA 1
ATOM 871 C C . LEU A 1 112 ? -1.414 -0.280 8.458 1.00 94.19 112 LEU A C 1
ATOM 873 O O . LEU A 1 112 ? -0.715 0.354 9.248 1.00 94.19 112 LEU A O 1
ATOM 877 N N . PHE A 1 113 ? -2.222 0.296 7.575 1.00 95.06 113 PHE A N 1
ATOM 878 C CA . PHE A 1 113 ? -2.528 1.716 7.608 1.00 95.06 113 PHE A CA 1
ATOM 879 C C . PHE A 1 113 ? -3.375 2.027 8.834 1.00 95.06 113 PHE A C 1
ATOM 881 O O . PHE A 1 113 ? -4.184 1.200 9.270 1.00 95.06 113 PHE A O 1
ATOM 888 N N . HIS A 1 114 ? -3.202 3.234 9.367 1.00 95.94 114 HIS A N 1
ATOM 889 C CA . HIS A 1 114 ? -4.025 3.728 10.459 1.00 95.94 114 HIS A CA 1
ATOM 890 C C . HIS A 1 114 ? -5.399 4.178 9.943 1.00 95.94 114 HIS A C 1
ATOM 892 O O . HIS A 1 114 ? -5.674 5.365 9.809 1.00 95.94 114 HIS A O 1
ATOM 898 N N . ASP A 1 115 ? -6.223 3.189 9.611 1.00 96.62 115 ASP A N 1
ATOM 899 C CA . ASP A 1 115 ? -7.549 3.321 9.011 1.00 96.62 115 ASP A CA 1
ATOM 900 C C . ASP A 1 115 ? -8.378 2.067 9.361 1.00 96.62 115 ASP A C 1
ATOM 902 O O . ASP A 1 115 ? -7.931 1.196 10.111 1.00 96.62 115 ASP A O 1
ATOM 906 N N . THR A 1 116 ? -9.584 1.945 8.823 1.00 97.75 116 THR A N 1
ATOM 907 C CA . THR A 1 116 ? -10.460 0.779 8.957 1.00 97.75 116 THR A CA 1
ATOM 908 C C . THR A 1 116 ? -9.834 -0.494 8.381 1.00 97.75 116 THR A C 1
ATOM 910 O O . THR A 1 116 ? -8.976 -0.460 7.487 1.00 97.75 116 THR A O 1
ATOM 913 N N . ILE A 1 117 ? -10.274 -1.658 8.866 1.00 98.06 117 ILE A N 1
ATOM 914 C CA . ILE A 1 117 ? -9.877 -2.929 8.254 1.00 98.06 117 ILE A CA 1
ATOM 915 C C . ILE A 1 117 ? -10.377 -3.035 6.809 1.00 98.06 117 ILE A C 1
ATOM 917 O O . ILE A 1 117 ? -9.655 -3.560 5.964 1.00 98.06 117 ILE A O 1
ATOM 921 N N . LEU A 1 118 ? -11.553 -2.477 6.496 1.00 98.06 118 LEU A N 1
ATOM 922 C CA . LEU A 1 118 ? -12.068 -2.398 5.129 1.00 98.06 118 LEU A CA 1
ATOM 923 C C . LEU A 1 118 ? -11.072 -1.703 4.200 1.00 98.06 118 LEU A C 1
ATOM 925 O O . LEU A 1 118 ? -10.664 -2.297 3.205 1.00 98.06 118 LEU A O 1
ATOM 929 N N . TYR A 1 119 ? -10.622 -0.497 4.563 1.00 97.62 119 TYR A N 1
ATOM 930 C CA . TYR A 1 119 ? -9.616 0.245 3.801 1.00 97.62 119 TYR A CA 1
ATOM 931 C C . TYR A 1 119 ? -8.330 -0.566 3.640 1.00 97.62 119 TYR A C 1
ATOM 933 O O . TYR A 1 119 ? -7.782 -0.700 2.545 1.00 97.62 119 TYR A O 1
ATOM 941 N N . ASN A 1 120 ? -7.864 -1.165 4.738 1.00 97.44 120 ASN A N 1
ATOM 942 C CA . ASN A 1 120 ? -6.656 -1.970 4.722 1.00 97.44 120 ASN A CA 1
ATOM 943 C C . ASN A 1 120 ? -6.762 -3.149 3.747 1.00 97.44 120 ASN A C 1
ATOM 945 O O . ASN A 1 120 ? -5.781 -3.419 3.063 1.00 97.44 120 ASN A O 1
ATOM 949 N N . LEU A 1 121 ? -7.902 -3.833 3.656 1.00 97.75 121 LEU A N 1
ATOM 950 C CA . LEU A 1 121 ? -8.107 -4.922 2.697 1.00 97.75 121 LEU A CA 1
ATOM 951 C C . LEU A 1 121 ? -8.249 -4.397 1.262 1.00 97.75 121 LEU A C 1
ATOM 953 O O . LEU A 1 121 ? -7.620 -4.929 0.346 1.00 97.75 121 LEU A O 1
ATOM 957 N N . HIS A 1 122 ? -9.014 -3.319 1.081 1.00 97.00 122 HIS A N 1
ATOM 958 C CA . HIS A 1 122 ? -9.261 -2.674 -0.212 1.00 97.00 122 HIS A CA 1
ATOM 959 C C . HIS A 1 122 ? -7.983 -2.139 -0.861 1.00 97.00 122 HIS A C 1
ATOM 961 O O . HIS A 1 122 ? -7.873 -2.126 -2.083 1.00 97.00 122 HIS A O 1
ATOM 967 N N . TYR A 1 123 ? -6.959 -1.826 -0.062 1.00 95.44 123 TYR A N 1
ATOM 968 C CA . TYR A 1 123 ? -5.627 -1.450 -0.544 1.00 95.44 123 TYR A CA 1
ATOM 969 C C . TYR A 1 123 ? -4.980 -2.489 -1.482 1.00 95.44 123 TYR A C 1
ATOM 971 O O . TYR A 1 123 ? -4.094 -2.146 -2.261 1.00 95.44 123 TYR A O 1
ATOM 979 N N . GLY A 1 124 ? -5.422 -3.755 -1.455 1.00 93.06 124 GLY A N 1
ATOM 980 C CA . GLY A 1 124 ? -5.005 -4.754 -2.445 1.00 93.06 124 GLY A CA 1
ATOM 981 C C . GLY A 1 124 ? -5.401 -4.383 -3.881 1.00 93.06 124 GLY A C 1
ATOM 982 O O . GLY A 1 124 ? -4.631 -4.618 -4.813 1.00 93.06 124 GLY A O 1
ATOM 983 N N . ASN A 1 125 ? -6.579 -3.775 -4.057 1.00 95.12 125 ASN A N 1
ATOM 984 C CA . ASN A 1 125 ? -7.052 -3.200 -5.312 1.00 95.12 125 ASN A CA 1
ATOM 985 C C . ASN A 1 125 ? -8.226 -2.236 -5.056 1.00 95.12 125 ASN A C 1
ATOM 987 O O . ASN A 1 125 ? -9.368 -2.665 -4.892 1.00 95.12 125 ASN A O 1
ATOM 991 N N . LEU A 1 126 ? -7.945 -0.932 -5.098 1.00 93.75 126 LEU A N 1
ATOM 992 C CA . LEU A 1 126 ? -8.920 0.127 -4.800 1.00 93.75 126 LEU A CA 1
ATOM 993 C C . LEU A 1 126 ? -10.059 0.242 -5.830 1.00 93.75 126 LEU A C 1
ATOM 995 O O . LEU A 1 126 ? -11.031 0.952 -5.592 1.00 93.75 126 LEU A O 1
ATOM 999 N N . LEU A 1 127 ? -9.947 -0.423 -6.984 1.00 94.81 127 LEU A N 1
ATOM 1000 C CA . LEU A 1 127 ? -10.964 -0.397 -8.042 1.00 94.81 127 LEU A CA 1
ATOM 1001 C C . LEU A 1 127 ? -12.029 -1.493 -7.879 1.00 94.81 127 LEU A C 1
ATOM 1003 O O . LEU A 1 127 ? -12.987 -1.534 -8.649 1.00 94.81 127 LEU A O 1
ATOM 1007 N N . LYS A 1 128 ? -11.845 -2.414 -6.928 1.00 95.50 128 LYS A N 1
ATOM 1008 C CA . LYS A 1 128 ? -12.757 -3.538 -6.675 1.00 95.50 128 LYS A CA 1
ATOM 1009 C C . LYS A 1 128 ? -13.956 -3.110 -5.828 1.00 95.50 128 LYS A C 1
ATOM 1011 O O . LYS A 1 128 ? -13.880 -2.114 -5.114 1.00 95.50 128 LYS A O 1
ATOM 1016 N N . SER A 1 129 ? -15.067 -3.842 -5.898 1.00 97.56 129 SER A N 1
ATOM 1017 C CA . SER A 1 129 ? -16.226 -3.551 -5.043 1.00 97.56 129 SER A CA 1
ATOM 1018 C C . SER A 1 129 ? -15.974 -4.004 -3.600 1.00 97.56 129 SER A C 1
ATOM 1020 O O . SER A 1 129 ? -15.081 -4.809 -3.333 1.00 97.56 129 SER A O 1
ATOM 1022 N N . GLU A 1 130 ? -16.780 -3.533 -2.645 1.00 96.88 130 GLU A N 1
ATOM 1023 C CA . GLU A 1 130 ? -16.729 -4.062 -1.273 1.00 96.88 130 GLU A CA 1
ATOM 1024 C C . GLU A 1 130 ? -17.066 -5.560 -1.212 1.00 96.88 130 GLU A C 1
ATOM 1026 O O . GLU A 1 130 ? -16.528 -6.291 -0.385 1.00 96.88 130 GLU A O 1
ATOM 1031 N N . GLU A 1 131 ? -17.917 -6.050 -2.114 1.00 97.88 131 GLU A N 1
ATOM 1032 C CA . GLU A 1 131 ? -18.281 -7.468 -2.189 1.00 97.88 131 GLU A CA 1
ATOM 1033 C C . GLU A 1 131 ? -17.064 -8.340 -2.517 1.00 97.88 131 GLU A C 1
ATOM 1035 O O . GLU A 1 131 ? -16.879 -9.394 -1.899 1.00 97.88 131 GLU A O 1
ATOM 1040 N N . ASP A 1 132 ? -16.200 -7.868 -3.423 1.00 97.81 132 ASP A N 1
ATOM 1041 C CA . ASP A 1 132 ? -14.917 -8.502 -3.730 1.00 97.81 132 ASP A CA 1
ATOM 1042 C C . ASP A 1 132 ? -13.995 -8.508 -2.499 1.00 97.81 132 ASP A C 1
ATOM 1044 O O . ASP A 1 132 ? -13.316 -9.502 -2.234 1.00 97.81 132 ASP A O 1
ATOM 1048 N N . VAL A 1 133 ? -14.000 -7.434 -1.699 1.00 98.12 133 VAL A N 1
ATOM 1049 C CA . VAL A 1 133 ? -13.237 -7.366 -0.439 1.00 98.12 133 VAL A CA 1
ATOM 1050 C C . VAL A 1 133 ? -13.745 -8.396 0.563 1.00 98.12 133 VAL A C 1
ATOM 1052 O O . VAL A 1 133 ? -12.951 -9.116 1.173 1.00 98.12 133 VAL A O 1
ATOM 1055 N N . TYR A 1 134 ? -15.063 -8.509 0.722 1.00 98.19 134 TYR A N 1
ATOM 1056 C CA . TYR A 1 134 ? -15.669 -9.507 1.600 1.00 98.19 134 TYR A CA 1
ATOM 1057 C C . TYR A 1 134 ? -15.355 -10.929 1.129 1.00 98.19 134 TYR A C 1
ATOM 1059 O O . TYR A 1 134 ? -15.080 -11.799 1.956 1.00 98.19 134 TYR A O 1
ATOM 1067 N N . ALA A 1 135 ? -15.346 -11.174 -0.185 1.00 98.06 135 ALA A N 1
ATOM 1068 C CA . ALA A 1 135 ? -14.949 -12.456 -0.755 1.00 98.06 135 ALA A CA 1
ATOM 1069 C C . ALA A 1 135 ? -13.472 -12.773 -0.477 1.00 98.06 135 ALA A C 1
ATOM 1071 O O . ALA A 1 135 ? -13.174 -13.855 0.028 1.00 98.06 135 ALA A O 1
ATOM 1072 N N . ALA A 1 136 ? -12.563 -11.823 -0.708 1.00 97.50 136 ALA A N 1
ATOM 1073 C CA . ALA A 1 136 ? -11.139 -11.993 -0.423 1.00 97.50 136 ALA A CA 1
ATOM 1074 C C . ALA A 1 136 ? -10.873 -12.248 1.070 1.00 97.50 136 ALA A C 1
ATOM 1076 O O . ALA A 1 136 ? -10.087 -13.125 1.424 1.00 97.50 136 ALA A O 1
ATOM 1077 N N . ALA A 1 137 ? -11.577 -11.542 1.959 1.00 97.94 137 ALA A N 1
ATOM 1078 C CA . ALA A 1 137 ? -11.483 -11.753 3.401 1.00 97.94 137 ALA A CA 1
ATOM 1079 C C . ALA A 1 137 ? -11.993 -13.136 3.841 1.00 97.94 137 ALA A C 1
ATOM 1081 O O . ALA A 1 137 ? -11.444 -13.710 4.780 1.00 97.94 137 ALA A O 1
ATOM 1082 N N . ARG A 1 138 ? -13.021 -13.684 3.177 1.00 98.19 138 ARG A N 1
ATOM 1083 C CA . ARG A 1 138 ? -13.482 -15.065 3.405 1.00 98.19 138 ARG A CA 1
ATOM 1084 C C . ARG A 1 138 ? -12.455 -16.085 2.925 1.00 98.19 138 ARG A C 1
ATOM 1086 O O . ARG A 1 138 ? -12.142 -17.009 3.663 1.00 98.19 138 ARG A O 1
ATOM 1093 N N . MET A 1 139 ? -11.897 -15.893 1.730 1.00 95.62 139 MET A N 1
ATOM 1094 C CA . MET A 1 139 ? -10.857 -16.774 1.181 1.00 95.62 139 MET A CA 1
ATOM 1095 C C . MET A 1 139 ? -9.581 -16.785 2.032 1.00 95.62 139 MET A C 1
ATOM 1097 O O . MET A 1 139 ? -8.877 -17.786 2.059 1.00 95.62 139 MET A O 1
ATOM 1101 N N . ALA A 1 140 ? -9.293 -15.684 2.727 1.00 95.31 140 ALA A N 1
ATOM 1102 C CA . ALA A 1 140 ? -8.174 -15.571 3.654 1.00 95.31 140 ALA A CA 1
ATOM 1103 C C . ALA A 1 140 ? -8.527 -15.943 5.107 1.00 95.31 140 ALA A C 1
ATOM 1105 O O . ALA A 1 140 ? -7.732 -15.642 5.989 1.00 95.31 140 ALA A O 1
ATOM 1106 N N . GLU A 1 141 ? -9.704 -16.522 5.379 1.00 95.94 141 GLU A N 1
ATOM 1107 C CA . GLU A 1 141 ? -10.156 -16.922 6.727 1.00 95.94 141 GLU A CA 1
ATOM 1108 C C . GLU A 1 141 ? -10.146 -15.781 7.768 1.00 95.94 141 GLU A C 1
ATOM 1110 O O . GLU A 1 141 ? -9.907 -15.983 8.957 1.00 95.94 141 GLU A O 1
ATOM 1115 N N . LEU A 1 142 ? -10.379 -14.543 7.326 1.00 96.25 142 LEU A N 1
ATOM 1116 C CA . LEU A 1 142 ? -10.380 -13.356 8.187 1.00 96.25 142 LEU A CA 1
ATOM 1117 C C . LEU A 1 142 ? -11.791 -12.827 8.468 1.00 96.25 142 LEU A C 1
ATOM 1119 O O . LEU A 1 142 ? -12.004 -12.130 9.458 1.00 96.25 142 LEU A O 1
ATOM 1123 N N . HIS A 1 143 ? -12.756 -13.146 7.602 1.00 98.00 143 HIS A N 1
ATOM 1124 C CA . HIS A 1 143 ? -14.119 -12.618 7.676 1.00 98.00 143 HIS A CA 1
ATOM 1125 C C . HIS A 1 143 ? -14.771 -12.840 9.046 1.00 98.00 143 HIS A C 1
ATOM 1127 O O . HIS A 1 143 ? -15.276 -11.888 9.636 1.00 98.00 143 HIS A O 1
ATOM 1133 N N . ASP A 1 144 ? -14.712 -14.061 9.575 1.00 96.50 144 ASP A N 1
ATOM 1134 C CA . ASP A 1 144 ? -15.375 -14.400 10.837 1.00 96.50 144 ASP A CA 1
ATOM 1135 C C . ASP A 1 144 ? -14.734 -13.690 12.034 1.00 96.50 144 ASP A C 1
ATOM 1137 O O . ASP A 1 144 ? -15.442 -13.244 12.937 1.00 96.50 144 ASP A O 1
ATOM 1141 N N . SER A 1 145 ? -13.407 -13.500 12.016 1.00 96.31 145 SER A N 1
ATOM 1142 C CA . SER A 1 145 ? -12.712 -12.671 13.008 1.00 96.31 145 SER A CA 1
ATOM 1143 C C . SER A 1 145 ? -13.184 -11.220 12.934 1.00 96.31 145 SER A C 1
ATOM 1145 O O . SER A 1 145 ? -13.517 -10.636 13.960 1.00 96.31 145 SER A O 1
ATOM 1147 N N . ILE A 1 146 ? -13.289 -10.656 11.724 1.00 97.56 146 ILE A N 1
ATOM 1148 C CA . ILE A 1 146 ? -13.759 -9.279 11.523 1.00 97.56 146 ILE A CA 1
ATOM 1149 C C . ILE A 1 146 ? -15.181 -9.099 12.059 1.00 97.56 146 ILE A C 1
ATOM 1151 O O . ILE A 1 146 ? -15.448 -8.094 12.710 1.00 97.56 146 ILE A O 1
ATOM 1155 N N . GLN A 1 147 ? -16.087 -10.057 11.837 1.00 96.69 147 GLN A N 1
ATOM 1156 C CA . GLN A 1 147 ? -17.472 -9.978 12.331 1.00 96.69 147 GLN A CA 1
ATOM 1157 C C . GLN A 1 147 ? -17.570 -9.910 13.863 1.00 96.69 147 GLN A C 1
ATOM 1159 O O . GLN A 1 147 ? -18.538 -9.373 14.393 1.00 96.69 147 GLN A O 1
ATOM 1164 N N . GLN A 1 148 ? -16.574 -10.436 14.579 1.00 96.38 148 GLN A N 1
ATOM 1165 C CA . GLN A 1 148 ? -16.521 -10.398 16.042 1.00 96.38 148 GLN A CA 1
ATOM 1166 C C . GLN A 1 148 ? -15.948 -9.081 16.584 1.00 96.38 148 GLN A C 1
ATOM 1168 O O . GLN A 1 148 ? -16.020 -8.823 17.787 1.00 96.38 148 GLN A O 1
ATOM 1173 N N . TRP A 1 149 ? -15.359 -8.241 15.731 1.00 96.81 149 TRP A N 1
ATOM 1174 C CA . TRP A 1 149 ? -14.790 -6.968 16.154 1.00 96.81 149 TRP A CA 1
ATOM 1175 C C . TRP A 1 149 ? -15.873 -5.903 16.377 1.00 96.81 149 TRP A C 1
ATOM 1177 O O . TRP A 1 149 ? -16.919 -5.942 15.728 1.00 96.81 149 TRP A O 1
ATOM 1187 N N . PRO A 1 150 ? -15.626 -4.895 17.241 1.00 92.94 150 PRO A N 1
ATOM 1188 C CA . PRO A 1 150 ? -16.663 -3.964 17.695 1.00 92.94 150 PRO A CA 1
ATOM 1189 C C . PRO A 1 150 ? -17.426 -3.220 16.590 1.00 92.94 150 PRO A C 1
ATOM 1191 O O . PRO A 1 150 ? -18.577 -2.848 16.800 1.00 92.94 150 PRO A O 1
ATOM 1194 N N . GLN A 1 151 ? -16.794 -2.968 15.439 1.00 97.12 151 GLN A N 1
ATOM 1195 C CA . GLN A 1 151 ? -17.399 -2.249 14.309 1.00 97.12 151 GLN A CA 1
ATOM 1196 C C . GLN A 1 151 ? -17.307 -3.045 12.998 1.00 97.12 151 GLN A C 1
ATOM 1198 O O . GLN A 1 151 ? -17.392 -2.474 11.908 1.00 97.12 151 GLN A O 1
ATOM 1203 N N . GLY A 1 152 ? -17.091 -4.363 13.076 1.00 97.56 152 GLY A N 1
ATOM 1204 C CA . GLY A 1 152 ? -16.927 -5.201 11.894 1.00 97.56 152 GLY A CA 1
ATOM 1205 C C . GLY A 1 152 ? -15.827 -4.675 10.967 1.00 97.56 152 GLY A C 1
ATOM 1206 O O . GLY A 1 152 ? -14.728 -4.323 11.404 1.00 97.56 152 GLY A O 1
ATOM 1207 N N . TYR A 1 153 ? -16.156 -4.535 9.683 1.00 98.12 153 TYR A N 1
ATOM 1208 C CA . TYR A 1 153 ? -15.255 -4.000 8.656 1.00 98.12 153 TYR A CA 1
ATOM 1209 C C . TYR A 1 153 ? -14.866 -2.526 8.849 1.00 98.12 153 TYR A C 1
ATOM 1211 O O . TYR A 1 153 ? -13.825 -2.096 8.355 1.00 98.12 153 TYR A O 1
ATOM 1219 N N . GLN A 1 154 ? -15.651 -1.763 9.607 1.00 98.12 154 GLN A N 1
ATOM 1220 C CA . GLN A 1 154 ? -15.346 -0.368 9.936 1.00 98.12 154 GLN A CA 1
ATOM 1221 C C . GLN A 1 154 ? -14.433 -0.242 11.164 1.00 98.12 154 GLN A C 1
ATOM 1223 O O . GLN A 1 154 ? -14.094 0.862 11.575 1.00 98.12 154 GLN A O 1
ATOM 1228 N N . THR A 1 155 ? -13.993 -1.361 11.751 1.00 98.00 155 THR A N 1
ATOM 1229 C CA . THR A 1 155 ? -13.092 -1.340 12.906 1.00 98.00 155 THR A CA 1
ATOM 1230 C C . THR A 1 155 ? -11.765 -0.672 12.532 1.00 98.00 155 THR A C 1
ATOM 1232 O O . THR A 1 155 ? -11.083 -1.166 11.628 1.00 98.00 155 THR A O 1
ATOM 1235 N N . PRO A 1 156 ? -11.363 0.418 13.215 1.00 97.62 156 PRO A N 1
ATOM 1236 C CA . PRO A 1 156 ? -10.073 1.055 12.981 1.00 97.62 156 PRO A CA 1
ATOM 1237 C C . PRO A 1 156 ? -8.941 0.151 13.472 1.00 97.62 156 PRO A C 1
ATOM 1239 O O . PRO A 1 156 ? -9.005 -0.386 14.578 1.00 97.62 156 PRO A O 1
ATOM 1242 N N . VAL A 1 157 ? -7.885 0.012 12.675 1.00 96.44 157 VAL A N 1
ATOM 1243 C CA . VAL A 1 157 ? -6.676 -0.768 12.979 1.00 96.44 157 VAL A CA 1
ATOM 1244 C C . VAL A 1 157 ? -5.415 0.111 12.890 1.00 96.44 157 VAL A C 1
ATOM 1246 O O . VAL A 1 157 ? -5.475 1.316 12.626 1.00 96.44 157 VAL A O 1
ATOM 1249 N N . GLY A 1 158 ? -4.251 -0.469 13.185 1.00 90.88 158 GLY A N 1
ATOM 1250 C CA . GLY A 1 158 ? -2.966 0.242 13.217 1.00 90.88 158 GLY A CA 1
ATOM 1251 C C . GLY A 1 158 ? -2.586 0.715 14.623 1.00 90.88 158 GLY A C 1
ATOM 1252 O O . GLY A 1 158 ? -3.098 0.203 15.615 1.00 90.88 158 GLY A O 1
ATOM 1253 N N . GLU A 1 159 ? -1.672 1.683 14.730 1.00 84.94 159 GLU A N 1
ATOM 1254 C CA . GLU A 1 159 ? -1.035 2.051 16.010 1.00 84.94 159 GLU A CA 1
ATOM 1255 C C . GLU A 1 159 ? -2.011 2.506 17.106 1.00 84.94 159 GLU A C 1
ATOM 1257 O O . GLU A 1 159 ? -1.812 2.173 18.275 1.00 84.94 159 GLU A O 1
ATOM 1262 N N . ARG A 1 160 ? -3.069 3.244 16.738 1.00 86.81 160 ARG A N 1
ATOM 1263 C CA . ARG A 1 160 ? -4.110 3.722 17.673 1.00 86.81 160 ARG A CA 1
ATOM 1264 C C . ARG A 1 160 ? -5.449 2.987 17.525 1.00 86.81 160 ARG A C 1
ATOM 1266 O O . ARG A 1 160 ? -6.434 3.409 18.122 1.00 86.81 160 ARG A O 1
ATOM 1273 N N . GLY A 1 161 ? -5.498 1.941 16.701 1.00 92.12 161 GLY A N 1
ATOM 1274 C CA . GLY A 1 161 ? -6.690 1.123 16.469 1.00 92.12 161 GLY A CA 1
ATOM 1275 C C . GLY A 1 161 ? -6.635 -0.216 17.206 1.00 92.12 161 GLY A C 1
ATOM 1276 O O . GLY A 1 161 ? -5.795 -0.438 18.081 1.00 92.12 161 GLY A O 1
ATOM 1277 N N . LEU A 1 162 ? -7.522 -1.135 16.825 1.00 93.50 162 LEU A N 1
ATOM 1278 C CA . LEU A 1 162 ? -7.461 -2.528 17.252 1.00 93.50 162 LEU A CA 1
ATOM 1279 C C . LEU A 1 162 ? -6.112 -3.135 16.834 1.00 93.50 162 LEU A C 1
ATOM 1281 O O . LEU A 1 162 ? -5.707 -3.065 15.669 1.00 93.50 162 LEU A O 1
ATOM 1285 N N . LYS A 1 163 ? -5.419 -3.748 17.797 1.00 93.94 163 LYS A N 1
ATOM 1286 C CA . LYS A 1 163 ? -4.172 -4.472 17.545 1.00 93.94 163 LYS A CA 1
ATOM 1287 C C . LYS A 1 163 ? -4.492 -5.878 17.053 1.00 93.94 163 LYS A C 1
ATOM 1289 O O . LYS A 1 163 ? -5.072 -6.663 17.793 1.00 93.94 163 LYS A O 1
ATOM 1294 N N . LEU A 1 164 ? -4.073 -6.181 15.828 1.00 92.12 164 LEU A N 1
ATOM 1295 C CA . LEU A 1 164 ? -4.186 -7.518 15.249 1.00 92.12 164 LEU A CA 1
ATOM 1296 C C . LEU A 1 164 ? -3.029 -8.413 15.710 1.00 92.12 164 LEU A C 1
ATOM 1298 O O . LEU A 1 164 ? -1.883 -7.954 15.805 1.00 92.12 164 LEU A O 1
ATOM 1302 N N . SER A 1 165 ? -3.323 -9.689 15.945 1.00 91.38 165 SER A N 1
ATOM 1303 C CA . SER A 1 165 ? -2.321 -10.745 16.125 1.00 91.38 165 SER A CA 1
ATOM 1304 C C . SER A 1 165 ? -1.469 -10.933 14.860 1.00 91.38 165 SER A C 1
ATOM 1306 O O . SER A 1 165 ? -1.837 -10.484 13.772 1.00 91.38 165 SER A O 1
ATOM 1308 N N . GLY A 1 166 ? -0.328 -11.621 14.978 1.00 88.44 166 GLY A N 1
ATOM 1309 C CA . GLY A 1 166 ? 0.533 -11.922 13.824 1.00 88.44 166 GLY A CA 1
ATOM 1310 C C . GLY A 1 166 ? -0.212 -12.672 12.713 1.00 88.44 166 GLY A C 1
ATOM 1311 O O . GLY A 1 166 ? -0.188 -12.247 11.561 1.00 88.44 166 GLY A O 1
ATOM 1312 N 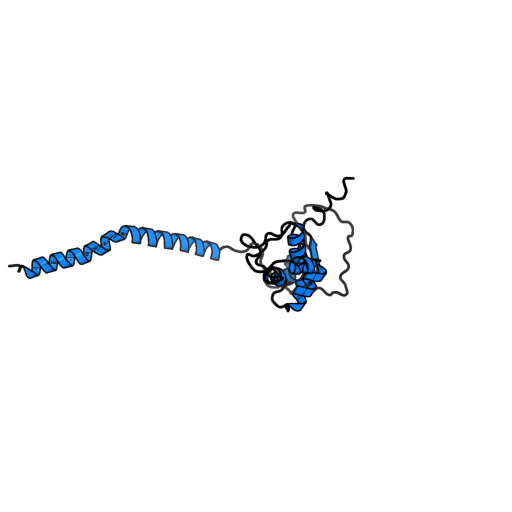N . GLY A 1 167 ? -0.974 -13.712 13.076 1.00 88.62 167 GLY A N 1
ATOM 1313 C CA . GLY A 1 167 ? -1.775 -14.485 12.121 1.00 88.62 167 GLY A CA 1
ATOM 1314 C C . GLY A 1 167 ? -2.876 -13.665 11.441 1.00 88.62 167 GLY A C 1
ATOM 1315 O O . GLY A 1 167 ? -3.092 -13.802 10.241 1.00 88.62 167 GLY A O 1
ATOM 1316 N N . GLU A 1 168 ? -3.542 -12.757 12.160 1.00 93.44 168 GLU A N 1
ATOM 1317 C CA . GLU A 1 168 ? -4.532 -11.856 11.549 1.00 93.44 168 GLU A CA 1
ATOM 1318 C C . GLU A 1 168 ? -3.882 -10.866 10.577 1.00 93.44 168 GLU A C 1
ATOM 1320 O O . GLU A 1 168 ? -4.406 -10.663 9.484 1.00 93.44 168 GLU A O 1
ATOM 1325 N N . LYS A 1 169 ? -2.721 -10.289 10.917 1.00 92.56 169 LYS A N 1
ATOM 1326 C CA . LYS A 1 169 ? -1.964 -9.427 9.990 1.00 92.56 169 LYS A CA 1
ATOM 1327 C C . LYS A 1 169 ? -1.542 -10.181 8.731 1.00 92.56 169 LYS A C 1
ATOM 1329 O O . LYS A 1 169 ? -1.642 -9.636 7.632 1.00 92.56 169 LYS A O 1
ATOM 1334 N N . GLN A 1 170 ? -1.119 -11.435 8.876 1.00 91.00 170 GLN A N 1
ATOM 1335 C CA . GLN A 1 170 ? -0.774 -12.286 7.742 1.00 91.00 170 GLN A CA 1
ATOM 1336 C C . GLN A 1 170 ? -2.004 -12.568 6.867 1.00 91.00 170 GLN A C 1
ATOM 1338 O O . GLN A 1 170 ? -1.942 -12.402 5.650 1.00 91.00 170 GLN A O 1
ATOM 1343 N N . ARG A 1 171 ? -3.158 -12.886 7.469 1.00 94.38 171 ARG A N 1
ATOM 1344 C CA . ARG A 1 171 ? -4.426 -13.041 6.738 1.00 94.38 171 ARG A CA 1
ATOM 1345 C C . ARG A 1 171 ? -4.852 -11.760 6.012 1.00 94.38 171 ARG A C 1
ATOM 1347 O O . ARG A 1 171 ? -5.345 -11.844 4.891 1.00 94.38 171 ARG A O 1
ATOM 1354 N N . VAL A 1 172 ? -4.601 -10.573 6.575 1.00 96.25 172 VAL A N 1
ATOM 1355 C CA . VAL A 1 172 ? -4.804 -9.293 5.864 1.00 96.25 172 VAL A CA 1
ATOM 1356 C C . VAL A 1 172 ? -3.905 -9.195 4.629 1.00 96.25 172 VAL A C 1
ATOM 1358 O O . VAL A 1 172 ? -4.380 -8.811 3.560 1.00 96.25 172 VAL A O 1
ATOM 1361 N N . ALA A 1 173 ? -2.625 -9.558 4.739 1.00 94.62 173 ALA A N 1
ATOM 1362 C CA . ALA A 1 173 ? -1.705 -9.571 3.600 1.00 94.62 173 ALA A CA 1
ATOM 1363 C C . ALA A 1 173 ? -2.148 -10.551 2.503 1.00 94.62 173 ALA A C 1
ATOM 1365 O O . ALA A 1 173 ? -2.142 -10.200 1.323 1.00 94.62 173 ALA A O 1
ATOM 1366 N N . ILE A 1 174 ? -2.598 -11.746 2.892 1.00 94.06 174 ILE A N 1
ATOM 1367 C CA . ILE A 1 174 ? -3.139 -12.754 1.975 1.00 94.06 174 ILE A CA 1
ATOM 1368 C C . ILE A 1 174 ? -4.402 -12.227 1.287 1.00 94.06 174 ILE A C 1
ATOM 1370 O O . ILE A 1 174 ? -4.498 -12.281 0.063 1.00 94.06 174 ILE A O 1
ATOM 1374 N N . ALA A 1 175 ? -5.342 -11.643 2.032 1.00 96.50 175 ALA A N 1
ATOM 1375 C CA . ALA A 1 175 ? -6.554 -11.062 1.461 1.00 96.50 175 ALA A CA 1
ATOM 1376 C C . ALA A 1 175 ? -6.244 -9.936 0.458 1.00 96.50 175 ALA A C 1
ATOM 1378 O O . ALA A 1 175 ? -6.852 -9.887 -0.610 1.00 96.50 175 ALA A O 1
ATOM 1379 N N . ARG A 1 176 ? -5.257 -9.072 0.746 1.00 96.81 176 ARG A N 1
ATOM 1380 C CA . ARG A 1 176 ? -4.772 -8.052 -0.205 1.00 96.81 176 ARG A CA 1
ATOM 1381 C C . ARG A 1 176 ? -4.230 -8.682 -1.484 1.00 96.81 176 ARG A C 1
ATOM 1383 O O . ARG A 1 176 ? -4.526 -8.199 -2.574 1.00 96.81 176 ARG A O 1
ATOM 1390 N N . ALA A 1 177 ? -3.449 -9.752 -1.357 1.00 94.81 177 ALA A N 1
ATOM 1391 C CA . ALA A 1 177 ? -2.880 -10.463 -2.494 1.00 94.81 177 ALA A CA 1
ATOM 1392 C C . ALA A 1 177 ? -3.961 -11.139 -3.357 1.00 94.81 177 ALA A C 1
ATOM 1394 O O . ALA A 1 177 ? -3.917 -11.033 -4.583 1.00 94.81 177 ALA A O 1
ATOM 1395 N N . ILE A 1 178 ? -4.967 -11.751 -2.723 1.00 94.81 178 ILE A N 1
ATOM 1396 C CA . ILE A 1 178 ? -6.143 -12.323 -3.394 1.00 94.81 178 ILE A CA 1
ATOM 1397 C C . ILE A 1 178 ? -6.916 -11.231 -4.138 1.00 94.81 178 ILE A C 1
ATOM 1399 O O . ILE A 1 178 ? -7.211 -11.387 -5.321 1.00 94.81 178 ILE A O 1
ATOM 1403 N N . LEU A 1 179 ? -7.198 -10.103 -3.476 1.00 96.31 179 LEU A N 1
ATOM 1404 C CA . LEU A 1 179 ? -7.950 -8.994 -4.067 1.00 96.31 179 LEU A CA 1
ATOM 1405 C C . LEU A 1 179 ? -7.215 -8.360 -5.258 1.00 96.31 179 LEU A C 1
ATOM 1407 O O . LEU A 1 179 ? -7.843 -7.942 -6.235 1.00 96.31 179 LEU A O 1
ATOM 1411 N N . LYS A 1 180 ? -5.879 -8.318 -5.198 1.00 95.19 180 LYS A N 1
ATOM 1412 C CA . LYS A 1 180 ? -5.035 -7.872 -6.308 1.00 95.19 180 LYS A CA 1
ATOM 1413 C C . LYS A 1 180 ? -5.182 -8.772 -7.539 1.00 95.19 180 LYS A C 1
ATOM 1415 O O . LYS A 1 180 ? -5.148 -8.264 -8.658 1.00 95.19 180 LYS A O 1
ATOM 1420 N N . GLY A 1 181 ? -5.368 -10.081 -7.343 1.00 90.94 181 GLY A N 1
ATOM 1421 C CA . GLY A 1 181 ? -5.609 -11.040 -8.426 1.00 90.94 181 GLY A CA 1
ATOM 1422 C C . GLY A 1 181 ? -4.418 -11.212 -9.373 1.00 90.94 181 GLY A C 1
ATOM 1423 O O . GLY A 1 181 ? -4.603 -11.423 -10.570 1.00 90.94 181 GLY A O 1
ATOM 1424 N N . SER A 1 182 ? -3.195 -11.065 -8.859 1.00 90.19 182 SER A N 1
ATOM 1425 C CA . SER A 1 182 ? -1.971 -11.199 -9.651 1.00 90.19 182 SER A CA 1
ATOM 1426 C C . SER A 1 182 ? -1.680 -12.666 -10.013 1.00 90.19 182 SER A C 1
ATOM 1428 O O . SER A 1 182 ? -1.846 -13.538 -9.162 1.00 90.19 182 SER A O 1
ATOM 1430 N N . PRO A 1 183 ? -1.188 -12.957 -11.235 1.00 86.75 183 PRO A N 1
ATOM 1431 C CA . PRO A 1 183 ? -0.834 -14.315 -11.661 1.00 86.75 183 PRO A CA 1
ATOM 1432 C C . PRO A 1 183 ? 0.379 -14.898 -10.927 1.00 86.75 183 PRO A C 1
ATOM 1434 O O . PRO A 1 183 ? 0.528 -16.116 -10.868 1.00 86.75 183 PRO A O 1
ATOM 1437 N N . ILE A 1 184 ? 1.257 -14.050 -10.388 1.00 87.12 184 ILE A N 1
ATOM 1438 C CA . ILE A 1 184 ? 2.438 -14.467 -9.632 1.00 87.12 184 ILE A CA 1
ATOM 1439 C C . ILE A 1 184 ? 2.232 -14.057 -8.180 1.00 87.12 184 ILE A C 1
ATOM 1441 O O . ILE A 1 184 ? 2.001 -12.881 -7.896 1.00 87.12 184 ILE A O 1
ATOM 1445 N N . LEU A 1 185 ? 2.335 -15.019 -7.266 1.00 88.56 185 LEU A N 1
ATOM 1446 C CA . LEU A 1 185 ? 2.223 -14.802 -5.829 1.00 88.56 185 LEU A CA 1
ATOM 1447 C C . LEU A 1 185 ? 3.546 -15.167 -5.157 1.00 88.56 185 LEU A C 1
ATOM 1449 O O . LEU A 1 185 ? 4.052 -16.273 -5.337 1.00 88.56 185 LEU A O 1
ATOM 1453 N N . VAL A 1 186 ? 4.102 -14.230 -4.397 1.00 88.62 186 VAL A N 1
ATOM 1454 C CA . VAL A 1 186 ? 5.356 -14.391 -3.659 1.00 88.62 186 VAL A CA 1
ATOM 1455 C C . VAL A 1 186 ? 5.043 -14.350 -2.171 1.00 88.62 186 VAL A C 1
ATOM 1457 O O . VAL A 1 186 ? 4.478 -13.370 -1.688 1.00 88.62 186 VAL A O 1
ATOM 1460 N N . PHE A 1 187 ? 5.418 -15.403 -1.453 1.00 87.81 187 PHE A N 1
ATOM 1461 C CA . PHE A 1 187 ? 5.363 -15.444 0.004 1.00 87.81 187 PHE A CA 1
ATOM 1462 C C . PHE A 1 187 ? 6.770 -15.239 0.545 1.00 87.81 187 PHE A C 1
ATOM 1464 O O . PHE A 1 187 ? 7.662 -16.031 0.245 1.00 87.81 187 PHE A O 1
ATOM 1471 N N . ASP A 1 188 ? 6.952 -14.175 1.317 1.00 82.75 188 ASP A N 1
ATOM 1472 C CA . ASP A 1 188 ? 8.182 -13.948 2.061 1.00 82.75 188 ASP A CA 1
ATOM 1473 C C . ASP A 1 188 ? 8.065 -14.704 3.394 1.00 82.75 188 ASP A C 1
ATOM 1475 O O . ASP A 1 188 ? 7.156 -14.433 4.177 1.00 82.75 188 ASP A O 1
ATOM 1479 N N . GLU A 1 189 ? 8.912 -15.720 3.583 1.00 69.50 189 GLU A N 1
ATOM 1480 C CA . GLU A 1 189 ? 8.886 -16.684 4.698 1.00 69.50 189 GLU A CA 1
ATOM 1481 C C . GLU A 1 189 ? 7.556 -17.440 4.921 1.00 69.50 189 GLU A C 1
ATOM 1483 O O . GLU A 1 189 ? 6.874 -17.289 5.933 1.00 69.50 189 GLU A O 1
ATOM 1488 N N . ALA A 1 190 ? 7.207 -18.359 4.014 1.00 57.50 190 ALA A N 1
ATOM 1489 C CA . ALA A 1 190 ? 5.987 -19.173 4.129 1.00 57.50 190 ALA A CA 1
ATOM 1490 C C . ALA A 1 190 ? 5.924 -20.113 5.362 1.00 57.50 190 ALA A C 1
ATOM 1492 O O . ALA A 1 190 ? 4.869 -20.688 5.622 1.00 57.50 190 ALA A O 1
ATOM 1493 N N . THR A 1 191 ? 7.026 -20.306 6.099 1.00 54.47 191 THR A N 1
ATOM 1494 C CA . THR A 1 191 ? 7.168 -21.382 7.099 1.00 54.47 191 THR A CA 1
ATOM 1495 C C . THR A 1 191 ? 7.525 -20.938 8.519 1.00 54.47 191 THR A C 1
ATOM 1497 O O . THR A 1 191 ? 7.497 -21.788 9.403 1.00 54.47 191 THR A O 1
ATOM 1500 N N . SER A 1 192 ? 7.813 -19.661 8.802 1.00 51.19 192 SER A N 1
ATOM 1501 C CA . SER A 1 192 ? 8.292 -19.260 10.144 1.00 51.19 192 SER A CA 1
ATOM 1502 C C . SER A 1 192 ? 7.236 -19.369 11.258 1.00 51.19 192 SER A C 1
ATOM 1504 O O . SER A 1 192 ? 7.575 -19.366 12.438 1.00 51.19 192 SER A O 1
ATOM 1506 N N . SER A 1 193 ? 5.958 -19.557 10.911 1.00 45.69 193 SER A N 1
ATOM 1507 C CA . SER A 1 193 ? 4.870 -19.847 11.857 1.00 45.69 193 SER A CA 1
ATOM 1508 C C . SER A 1 193 ? 4.559 -21.343 12.050 1.00 45.69 193 SER A C 1
ATOM 1510 O O . SER A 1 193 ? 3.733 -21.675 12.900 1.00 45.69 193 SER A O 1
ATOM 1512 N N . LEU A 1 194 ? 5.209 -22.257 11.313 1.00 47.44 194 LEU A N 1
ATOM 1513 C CA . LEU A 1 194 ? 5.019 -23.714 11.450 1.00 47.44 194 LEU A CA 1
ATOM 1514 C C . LEU A 1 194 ? 5.940 -24.359 12.498 1.00 47.44 194 LEU A C 1
ATOM 1516 O O . LEU A 1 194 ? 5.638 -25.454 12.978 1.00 47.44 194 LEU A O 1
ATOM 1520 N N . ASP A 1 195 ? 7.002 -23.671 12.923 1.00 46.66 195 ASP A N 1
ATOM 1521 C CA . ASP A 1 195 ? 7.981 -24.216 13.875 1.00 46.66 195 ASP A CA 1
ATOM 1522 C C . ASP A 1 195 ? 7.402 -24.475 15.281 1.00 46.66 195 ASP A C 1
ATOM 1524 O O . ASP A 1 195 ? 8.010 -25.181 16.075 1.00 46.66 195 ASP A O 1
ATOM 1528 N N . SER A 1 196 ? 6.194 -23.992 15.596 1.00 46.25 196 SER A N 1
ATOM 1529 C CA . SER A 1 196 ? 5.544 -24.249 16.893 1.00 46.25 196 SER A CA 1
ATOM 1530 C C . SER A 1 196 ? 4.671 -25.512 16.941 1.00 46.25 196 SER A C 1
ATOM 1532 O O . SER A 1 196 ? 4.233 -25.890 18.022 1.00 46.25 196 SER A O 1
ATOM 1534 N N . ILE A 1 197 ? 4.374 -26.155 15.802 1.00 44.38 197 ILE A N 1
ATOM 1535 C CA . ILE A 1 197 ? 3.462 -27.320 15.747 1.00 44.38 197 ILE A CA 1
ATOM 1536 C C . ILE A 1 197 ? 4.234 -28.651 15.689 1.00 44.38 197 ILE A C 1
ATOM 1538 O O . ILE A 1 197 ? 3.669 -29.703 15.979 1.00 44.38 197 ILE A O 1
ATOM 1542 N N . THR A 1 198 ? 5.534 -28.624 15.377 1.00 37.44 198 THR A N 1
ATOM 1543 C CA . THR A 1 198 ? 6.341 -29.842 15.161 1.00 37.44 198 THR A CA 1
ATOM 1544 C C . THR A 1 198 ? 7.185 -30.277 16.369 1.00 37.44 198 THR A C 1
ATOM 1546 O O . THR A 1 198 ? 7.917 -31.257 16.268 1.00 37.44 198 THR A O 1
ATOM 1549 N N . GLU A 1 199 ? 7.070 -29.604 17.519 1.00 32.41 199 GLU A N 1
ATOM 1550 C CA . GLU A 1 199 ? 7.667 -30.053 18.788 1.00 32.41 199 GLU A CA 1
ATOM 1551 C C . GLU A 1 199 ? 6.625 -30.752 19.678 1.00 32.41 199 GLU A C 1
ATOM 1553 O O . GLU A 1 199 ? 6.138 -30.179 20.650 1.00 32.41 199 GLU A O 1
ATOM 1558 N N . HIS A 1 200 ? 6.301 -32.008 19.361 1.00 34.31 200 HIS A N 1
ATOM 1559 C CA . HIS A 1 200 ? 5.781 -32.989 20.321 1.00 34.31 200 HIS A CA 1
ATOM 1560 C C . HIS A 1 200 ? 6.259 -34.397 19.966 1.00 34.31 200 HIS A C 1
ATOM 1562 O O . HIS A 1 200 ? 6.154 -34.780 18.779 1.00 34.31 200 HIS A O 1
#

InterPro domains:
  IPR003439 ABC transporter-like, ATP-binding domain [PF00005] (77-192)
  IPR027417 P-loop containing nucleoside triphosphate hydrolase [G3DSA:3.40.50.300] (81-199)
  IPR027417 P-loop containing nucleoside triphosphate hydrolase [SSF52540] (67-200)
  IPR036640 ABC transporter type 1, transmembrane domain superfamily [G3DSA:1.20.1560.10] (1-53)
  IPR036640 ABC transporter type 1, transmembrane domain superfamily [SSF90123] (2-46)
  IPR039421 Type 1 protein exporter [PTHR24221] (81-200)

Radius of gyration: 30.05 Å; chains: 1; bounding box: 44×110×46 Å

pLDDT: mean 84.09, std 15.44, range [32.41, 98.19]